Protein AF-A0A9D0T2I8-F1 (afdb_monomer_lite)

Secondary structure (DSSP, 8-state):
---SS-SS-EEEEE-TTS-EEEEE-SSEEEEES--TT--GGGEEE---TTS-SS-EEEEEETTEEEEEE--SS--EETTEEPPTT-EEEE-TT-EEEETTEEEEEE--HHHHHHHS-------S---EEEEEEEEEEEEEETTHHHHHTTS-HHHHHHHHHHHHHHHHHHHHHTT-EEEEEETTEEEEEEE--SS-HHHHHHHHHHHHHHHHHHHHHHHHT--GGGGGGTT--EEEEEEEEEEEEEESSSSGGGEEEESHHHHHHHHHHHHHHHT-SSSEEEEHHHHHHHTTTS-EEEEEEEE-TTSSSEEEEEEE-

Sequence (317 aa):
MAQENNRFPCLEWQDAKGGCHRVDIIERLYIGRVCQGVPADKRIIIGDANVSRDHAVVTCVGCALIIKDVSRNGTWVNDVRMTSGGEQKLISGDFVLIGSTRLHVIFPEQLERHNLGDVDQSETTRVLSRQETVTHLVADIRGFSALAQKTESSLLFEVLSQLYESLTGIVHKNRGTVKDFAGDAIFAFWEHNHRDDSAIARSACQAALAQQQAAIMLFSNLPEKFSKLRYLELGWGIATGPVTVSHYGVRSENLALVGDSTNLAFRLSGLANKELSPAIVICHKTAKMVEGFMPVTPLGVVDTKGREGKETVFSIA

Structure (mmCIF, N/CA/C/O backbone):
data_AF-A0A9D0T2I8-F1
#
_entry.id   AF-A0A9D0T2I8-F1
#
loop_
_atom_site.group_PDB
_atom_site.id
_atom_site.type_symbol
_atom_site.label_atom_id
_atom_site.label_alt_id
_atom_site.label_comp_id
_atom_site.label_asym_id
_atom_site.label_entity_id
_atom_site.label_seq_id
_atom_site.pdbx_PDB_ins_code
_atom_site.Cartn_x
_atom_site.Cartn_y
_atom_site.Cartn_z
_atom_site.occupancy
_atom_site.B_iso_or_equiv
_atom_site.auth_seq_id
_atom_site.auth_comp_id
_atom_site.auth_asym_id
_atom_site.auth_atom_id
_atom_site.pdbx_PDB_model_num
ATOM 1 N N . MET A 1 1 ? 23.273 10.100 -40.090 1.00 33.25 1 MET A N 1
ATOM 2 C CA . MET A 1 1 ? 23.677 8.797 -39.512 1.00 33.25 1 MET A CA 1
ATOM 3 C C . MET A 1 1 ? 23.362 8.738 -38.008 1.00 33.25 1 MET A C 1
ATOM 5 O O . MET A 1 1 ? 24.235 8.407 -37.225 1.00 33.25 1 MET A O 1
ATOM 9 N N . ALA A 1 2 ? 22.141 9.077 -37.571 1.00 30.02 2 ALA A N 1
ATOM 10 C CA . ALA A 1 2 ? 21.828 9.215 -36.137 1.00 30.02 2 ALA A CA 1
ATOM 11 C C . ALA A 1 2 ? 20.403 8.739 -35.785 1.00 30.02 2 ALA A C 1
ATOM 13 O O . ALA A 1 2 ? 19.682 9.426 -35.073 1.00 30.02 2 ALA A O 1
ATOM 14 N N . GLN A 1 3 ? 19.965 7.598 -36.333 1.00 31.66 3 GLN A N 1
ATOM 15 C CA . GLN A 1 3 ? 18.591 7.098 -36.145 1.00 31.66 3 GLN A CA 1
ATOM 16 C C . GLN A 1 3 ? 18.474 5.604 -35.777 1.00 31.66 3 GLN A C 1
ATOM 18 O O . GLN A 1 3 ? 17.365 5.086 -35.749 1.00 31.66 3 GLN A O 1
ATOM 23 N N . GLU A 1 4 ? 19.568 4.909 -35.438 1.00 38.31 4 GLU A N 1
ATOM 24 C CA . GLU A 1 4 ? 19.509 3.487 -35.027 1.00 38.31 4 GLU A CA 1
ATOM 25 C C . GLU A 1 4 ? 19.572 3.251 -33.502 1.00 38.31 4 GLU A C 1
ATOM 27 O O . GLU A 1 4 ? 19.174 2.189 -33.031 1.00 38.31 4 GLU A O 1
ATOM 32 N N . ASN A 1 5 ? 19.972 4.246 -32.701 1.00 44.19 5 ASN A N 1
ATOM 33 C CA . ASN A 1 5 ? 20.272 4.091 -31.266 1.00 44.19 5 ASN A CA 1
ATOM 34 C C . ASN A 1 5 ? 19.047 4.130 -30.324 1.00 44.19 5 ASN A C 1
ATOM 36 O O . ASN A 1 5 ? 19.146 4.668 -29.228 1.00 44.19 5 ASN A O 1
ATOM 40 N N . ASN A 1 6 ? 17.863 3.626 -30.679 1.00 55.09 6 ASN A N 1
ATOM 41 C CA . ASN A 1 6 ? 16.717 3.703 -29.747 1.00 55.09 6 ASN A CA 1
ATOM 42 C C . ASN A 1 6 ? 15.785 2.490 -29.785 1.00 55.09 6 ASN A C 1
ATOM 44 O O . ASN A 1 6 ? 14.568 2.638 -29.746 1.00 55.09 6 ASN A O 1
ATOM 48 N N . ARG A 1 7 ? 16.349 1.283 -29.904 1.00 62.75 7 ARG A N 1
ATOM 49 C CA . ARG A 1 7 ? 15.556 0.050 -30.053 1.00 62.75 7 ARG A CA 1
ATOM 50 C C . ARG A 1 7 ? 15.656 -0.940 -28.896 1.00 62.75 7 ARG A C 1
ATOM 52 O O . ARG A 1 7 ? 14.785 -1.795 -28.793 1.00 62.75 7 ARG A O 1
ATOM 59 N N . PHE A 1 8 ? 16.650 -0.809 -28.020 1.00 69.81 8 PHE A N 1
ATOM 60 C CA . PHE A 1 8 ? 16.875 -1.718 -26.892 1.00 69.81 8 PHE A CA 1
ATOM 61 C C . PHE A 1 8 ? 16.982 -0.952 -25.570 1.00 69.81 8 PHE A C 1
ATOM 63 O O . PHE A 1 8 ? 17.480 0.176 -25.584 1.00 69.81 8 PHE A O 1
ATOM 70 N N . PRO A 1 9 ? 16.542 -1.531 -24.435 1.00 82.75 9 PRO A N 1
ATOM 71 C CA . PRO A 1 9 ? 16.797 -0.956 -23.117 1.00 82.75 9 PRO A CA 1
ATOM 72 C C . PRO A 1 9 ? 18.291 -0.718 -22.939 1.00 82.75 9 PRO A C 1
ATOM 74 O O . PRO A 1 9 ? 19.082 -1.540 -23.386 1.00 82.75 9 PRO A O 1
ATOM 77 N N . CYS A 1 10 ? 18.699 0.369 -22.305 1.00 85.69 10 CYS A N 1
ATOM 78 C CA . CYS A 1 10 ? 20.101 0.714 -22.135 1.00 85.69 10 CYS A CA 1
ATOM 79 C C . CYS A 1 10 ? 20.406 1.169 -20.707 1.00 85.69 10 CYS A C 1
ATOM 81 O O . CYS A 1 10 ? 19.511 1.507 -19.930 1.00 85.69 10 CYS A O 1
ATOM 83 N N . LEU A 1 11 ? 21.694 1.143 -20.364 1.00 89.06 11 LEU A N 1
ATOM 84 C CA . LEU A 1 11 ? 22.221 1.830 -19.192 1.00 89.06 11 LEU A CA 1
ATOM 85 C C . LEU A 1 11 ? 23.026 3.040 -19.636 1.00 89.06 11 LEU A C 1
ATOM 87 O O . LEU A 1 11 ? 23.911 2.912 -20.485 1.00 89.06 11 LEU A O 1
ATOM 91 N N . GLU A 1 12 ? 22.761 4.181 -19.013 1.00 88.62 12 GLU A N 1
ATOM 92 C CA . GLU A 1 12 ? 23.536 5.407 -19.171 1.00 88.62 12 GLU A CA 1
ATOM 93 C C . GLU A 1 12 ? 24.232 5.785 -17.869 1.00 88.62 12 GLU A C 1
ATOM 95 O O . GLU A 1 12 ? 23.676 5.624 -16.786 1.00 88.62 12 GLU A O 1
ATOM 100 N N . TRP A 1 13 ? 25.460 6.286 -17.941 1.00 89.38 13 TRP A N 1
ATOM 101 C CA . TRP A 1 13 ? 26.166 6.766 -16.755 1.00 89.38 13 TRP A CA 1
ATOM 102 C C . TRP A 1 13 ? 27.203 7.818 -17.101 1.00 89.38 13 TRP A C 1
ATOM 104 O O . TRP A 1 13 ? 27.635 7.940 -18.246 1.00 89.38 13 TRP A O 1
ATOM 114 N N . GLN A 1 14 ? 27.630 8.557 -16.084 1.00 83.38 14 GLN A N 1
ATOM 115 C CA . GLN A 1 14 ? 28.729 9.501 -16.195 1.00 83.38 14 GLN A CA 1
ATOM 116 C C . GLN A 1 14 ? 29.957 8.939 -15.476 1.00 83.38 14 GLN A C 1
ATOM 118 O O . GLN A 1 14 ? 29.855 8.458 -14.346 1.00 83.38 14 GLN A O 1
ATOM 123 N N . ASP A 1 15 ? 31.116 8.956 -16.130 1.00 78.62 15 ASP A N 1
ATOM 124 C CA . ASP A 1 15 ? 32.372 8.587 -15.483 1.00 78.62 15 ASP A CA 1
ATOM 125 C C . ASP A 1 15 ? 32.909 9.719 -14.587 1.00 78.62 15 ASP A C 1
ATOM 127 O O . ASP A 1 15 ? 32.448 10.860 -14.621 1.00 78.62 15 ASP A O 1
ATOM 131 N N . ALA A 1 16 ? 33.934 9.415 -13.786 1.00 69.88 16 ALA A N 1
ATOM 132 C CA . ALA A 1 16 ? 34.553 10.381 -12.875 1.00 69.88 16 ALA A CA 1
ATOM 133 C C . ALA A 1 16 ? 35.217 11.586 -13.579 1.00 69.88 16 ALA A C 1
ATOM 135 O O . ALA A 1 16 ? 35.590 12.551 -12.916 1.00 69.88 16 ALA A O 1
ATOM 136 N N . LYS A 1 17 ? 35.393 11.538 -14.905 1.00 76.44 17 LYS A N 1
ATOM 137 C CA . LYS A 1 17 ? 35.924 12.634 -15.729 1.00 76.44 17 LYS A CA 1
ATOM 138 C C . LYS A 1 17 ? 34.809 13.439 -16.404 1.00 76.44 17 LYS A C 1
ATOM 140 O O . LYS A 1 17 ? 35.106 14.348 -17.175 1.00 76.44 17 LYS A O 1
ATOM 145 N N . GLY A 1 18 ? 33.547 13.123 -16.114 1.00 73.44 18 GLY A N 1
ATOM 146 C CA . GLY A 1 18 ? 32.380 13.792 -16.668 1.00 73.44 18 GLY A CA 1
ATOM 147 C C . GLY A 1 18 ? 31.926 13.254 -18.028 1.00 73.44 18 GLY A C 1
ATOM 148 O O . GLY A 1 18 ? 31.007 13.828 -18.609 1.00 73.44 18 GLY A O 1
ATOM 149 N N . GLY A 1 19 ? 32.530 12.179 -18.542 1.00 79.06 19 GLY A N 1
ATOM 150 C CA . GLY A 1 19 ? 32.139 11.562 -19.807 1.00 79.06 19 GLY A CA 1
ATOM 151 C C . GLY A 1 19 ? 30.838 10.776 -19.670 1.00 79.06 19 GLY A C 1
ATOM 152 O O . GLY A 1 19 ? 30.728 9.934 -18.781 1.00 79.06 19 GLY A O 1
ATOM 153 N N . CYS A 1 20 ? 29.863 11.038 -20.542 1.00 79.56 20 CYS A N 1
ATOM 154 C CA . CYS A 1 20 ? 28.620 10.271 -20.608 1.00 79.56 20 CYS A CA 1
ATOM 155 C C . CYS A 1 20 ? 28.809 9.022 -21.472 1.00 79.56 20 CYS A C 1
ATOM 157 O O . CYS A 1 20 ? 29.279 9.102 -22.608 1.00 79.56 20 CYS A O 1
ATOM 159 N N . HIS A 1 21 ? 28.397 7.880 -20.940 1.00 86.56 21 HIS A N 1
ATOM 160 C CA . HIS A 1 21 ? 28.466 6.577 -21.583 1.00 86.56 21 HIS A CA 1
ATOM 161 C C . HIS A 1 21 ? 27.075 5.969 -21.665 1.00 86.56 21 HIS A C 1
ATOM 163 O O . HIS A 1 21 ? 26.233 6.211 -20.802 1.00 86.56 21 HIS A O 1
ATOM 169 N N . ARG A 1 22 ? 26.864 5.146 -22.690 1.00 86.75 22 ARG A N 1
ATOM 170 C CA . ARG A 1 22 ? 25.631 4.400 -22.912 1.00 86.75 22 ARG A CA 1
ATOM 171 C C . ARG A 1 22 ? 25.960 3.001 -23.409 1.00 86.75 22 ARG A C 1
ATOM 173 O O . ARG A 1 22 ? 26.825 2.852 -24.271 1.00 86.75 22 ARG A O 1
ATOM 180 N N . VAL A 1 23 ? 25.238 1.995 -22.923 1.00 86.69 23 VAL A N 1
ATOM 181 C CA . VAL A 1 23 ? 25.301 0.642 -23.482 1.00 86.69 23 VAL A CA 1
ATOM 182 C C . VAL A 1 23 ? 23.907 0.036 -23.589 1.00 86.69 23 VAL A C 1
ATOM 184 O O . VAL A 1 23 ? 23.129 0.076 -22.636 1.00 86.69 23 VAL A O 1
ATOM 187 N N . ASP A 1 24 ? 23.592 -0.525 -24.751 1.00 85.62 24 ASP A N 1
ATOM 188 C CA . ASP A 1 24 ? 22.321 -1.198 -24.993 1.00 85.62 24 ASP A CA 1
ATOM 189 C C . ASP A 1 24 ? 22.358 -2.634 -24.432 1.00 85.62 24 ASP A C 1
ATOM 191 O O . ASP A 1 24 ? 23.365 -3.339 -24.504 1.00 85.62 24 ASP A O 1
ATOM 195 N N . ILE A 1 25 ? 21.241 -3.080 -23.864 1.00 84.06 25 ILE A N 1
ATOM 196 C CA . ILE A 1 25 ? 21.046 -4.388 -23.243 1.00 84.06 25 ILE A CA 1
ATOM 197 C C . ILE A 1 25 ? 20.152 -5.222 -24.157 1.00 84.06 25 ILE A C 1
ATOM 199 O O . ILE A 1 25 ? 18.926 -5.125 -24.124 1.00 84.06 25 ILE A O 1
ATOM 203 N N . ILE A 1 26 ? 20.779 -6.069 -24.970 1.00 75.69 26 ILE A N 1
ATOM 204 C CA . ILE A 1 26 ? 20.060 -6.921 -25.927 1.00 75.69 26 ILE A CA 1
ATOM 205 C C . ILE A 1 26 ? 19.602 -8.228 -25.263 1.00 75.69 26 ILE A C 1
ATOM 207 O O . ILE A 1 26 ? 18.430 -8.582 -25.313 1.00 75.69 26 ILE A O 1
ATOM 211 N N . GLU A 1 27 ? 20.517 -8.921 -24.585 1.00 76.44 27 GLU A N 1
ATOM 212 C CA . GLU A 1 27 ? 20.233 -10.187 -23.887 1.00 76.44 27 GLU A CA 1
ATOM 213 C C . GLU A 1 27 ? 20.782 -10.161 -22.469 1.00 76.44 27 GLU A C 1
ATOM 215 O O . GLU A 1 27 ? 20.081 -10.439 -21.498 1.00 76.44 27 GLU A O 1
ATOM 220 N N . ARG A 1 28 ? 22.071 -9.842 -22.343 1.00 89.69 28 ARG A N 1
ATOM 221 C CA . ARG A 1 28 ? 22.766 -9.866 -21.068 1.00 89.69 28 ARG A CA 1
ATOM 222 C C . ARG A 1 28 ? 23.933 -8.902 -21.067 1.00 89.69 28 ARG A C 1
ATOM 224 O O . ARG A 1 28 ? 24.726 -8.893 -22.006 1.00 89.69 28 ARG A O 1
ATOM 231 N N . LEU A 1 29 ? 24.035 -8.145 -19.988 1.00 94.88 29 LEU A N 1
ATOM 232 C CA . LEU A 1 29 ? 25.077 -7.169 -19.746 1.00 94.88 29 LEU A CA 1
ATOM 233 C C . LEU A 1 29 ? 25.743 -7.465 -18.403 1.00 94.88 29 LEU A C 1
ATOM 235 O O . LEU A 1 29 ? 25.078 -7.570 -17.372 1.00 94.88 29 LEU A O 1
ATOM 239 N N . TYR A 1 30 ? 27.063 -7.601 -18.421 1.00 96.44 30 TYR A N 1
ATOM 240 C CA . TYR A 1 30 ? 27.864 -7.883 -17.236 1.00 96.44 30 TYR A CA 1
ATOM 241 C C . TYR A 1 30 ? 28.497 -6.598 -16.715 1.00 96.44 30 TYR A C 1
ATOM 243 O O . TYR A 1 30 ? 29.056 -5.819 -17.480 1.00 96.44 30 TYR A O 1
ATOM 251 N N . ILE A 1 31 ? 28.434 -6.375 -15.409 1.00 97.00 31 ILE A N 1
ATOM 252 C CA . ILE A 1 31 ? 28.994 -5.186 -14.772 1.00 97.00 31 ILE A CA 1
ATOM 253 C C . ILE A 1 31 ? 30.031 -5.644 -13.760 1.00 97.00 31 ILE A C 1
ATOM 255 O O . ILE A 1 31 ? 29.769 -6.517 -12.928 1.00 97.00 31 ILE A O 1
ATOM 259 N N . GLY A 1 32 ? 31.219 -5.058 -13.809 1.00 96.12 32 GLY A N 1
ATOM 260 C CA . GLY A 1 32 ? 32.287 -5.410 -12.889 1.00 96.12 32 GLY A CA 1
ATOM 261 C C . GLY A 1 32 ? 33.558 -4.628 -13.148 1.00 96.12 32 GLY A C 1
ATOM 262 O O . GLY A 1 32 ? 33.619 -3.750 -13.999 1.00 96.12 32 GLY A O 1
ATOM 263 N N . ARG A 1 33 ? 34.605 -4.951 -12.397 1.00 95.62 33 ARG A N 1
ATOM 264 C CA . ARG A 1 33 ? 35.924 -4.339 -12.582 1.00 95.62 33 ARG A CA 1
ATOM 265 C C . ARG A 1 33 ? 36.742 -5.012 -13.686 1.00 95.62 33 ARG A C 1
ATOM 267 O O . ARG A 1 33 ? 37.729 -4.440 -14.136 1.00 95.62 33 ARG A O 1
ATOM 274 N N . VAL A 1 34 ? 36.370 -6.231 -14.094 1.00 93.81 34 VAL A N 1
ATOM 275 C CA . VAL A 1 34 ? 37.114 -7.010 -15.100 1.00 93.81 34 VAL A CA 1
ATOM 276 C C . VAL A 1 34 ? 36.198 -7.710 -16.105 1.00 93.81 34 VAL A C 1
ATOM 278 O O . VAL A 1 34 ? 36.459 -7.600 -17.300 1.00 93.81 34 VAL A O 1
ATOM 281 N N . CYS A 1 35 ? 35.167 -8.435 -15.650 1.00 91.81 35 CYS A N 1
ATOM 282 C CA . CYS A 1 35 ? 34.294 -9.258 -16.502 1.00 91.81 35 CYS A CA 1
ATOM 283 C C . CYS A 1 35 ? 35.089 -10.147 -17.479 1.00 91.81 35 CYS A C 1
ATOM 285 O O . CYS A 1 35 ? 35.010 -10.004 -18.706 1.00 91.81 35 CYS A O 1
ATOM 287 N N . GLN A 1 36 ? 35.930 -11.028 -16.927 1.00 93.31 36 GLN A N 1
ATOM 288 C CA . GLN A 1 36 ? 36.879 -11.819 -17.713 1.00 93.31 36 GLN A CA 1
ATOM 289 C C . GLN A 1 36 ? 36.146 -12.738 -18.701 1.00 93.31 36 GLN A C 1
ATOM 291 O O . GLN A 1 36 ? 35.202 -13.431 -18.341 1.00 93.31 36 GLN A O 1
ATOM 296 N N . GLY A 1 37 ? 36.591 -12.748 -19.960 1.00 90.12 37 GLY A N 1
ATOM 297 C CA . GLY A 1 37 ? 35.977 -13.559 -21.017 1.00 90.12 37 GLY A CA 1
ATOM 298 C C . GLY A 1 37 ? 34.655 -13.009 -21.567 1.00 90.12 37 GLY A C 1
ATOM 299 O O . GLY A 1 37 ? 34.120 -13.588 -22.508 1.00 90.12 37 GLY A O 1
ATOM 300 N N . VAL A 1 38 ? 34.146 -11.887 -21.044 1.00 90.62 38 VAL A N 1
ATOM 301 C CA . VAL A 1 38 ? 32.954 -11.223 -21.589 1.00 90.62 38 VAL A CA 1
ATOM 302 C C . VAL A 1 38 ? 33.361 -10.277 -22.731 1.00 90.62 38 VAL A C 1
ATOM 304 O O . VAL A 1 38 ? 34.303 -9.498 -22.546 1.00 90.62 38 VAL A O 1
ATOM 307 N N . PRO A 1 39 ? 32.683 -10.310 -23.895 1.00 88.62 39 PRO A N 1
ATOM 308 C CA . PRO A 1 39 ? 32.880 -9.352 -24.986 1.00 88.62 39 PRO A CA 1
ATOM 309 C C . PRO A 1 39 ? 32.693 -7.889 -24.557 1.00 88.62 39 PRO A C 1
ATOM 311 O O . PRO A 1 39 ? 31.951 -7.598 -23.618 1.00 88.62 39 PRO A O 1
ATOM 314 N N . ALA A 1 40 ? 33.373 -6.957 -25.233 1.00 85.69 40 ALA A N 1
ATOM 315 C CA . ALA A 1 40 ? 33.376 -5.539 -24.859 1.00 85.69 40 ALA A CA 1
ATOM 316 C C . ALA A 1 40 ? 31.991 -4.875 -24.970 1.00 85.69 40 ALA A C 1
ATOM 318 O O . ALA A 1 40 ? 31.650 -4.040 -24.143 1.00 85.69 40 ALA A O 1
ATOM 319 N N . ASP A 1 41 ? 31.191 -5.293 -25.944 1.00 83.12 41 ASP A N 1
ATOM 320 C CA . ASP A 1 41 ? 29.811 -4.868 -26.193 1.00 83.12 41 ASP A CA 1
ATOM 321 C C . ASP A 1 41 ? 28.798 -5.443 -25.188 1.00 83.12 41 ASP A C 1
ATOM 323 O O . ASP A 1 41 ? 27.675 -4.960 -25.097 1.00 83.12 41 ASP A O 1
ATOM 327 N N . LYS A 1 42 ? 29.192 -6.453 -24.399 1.00 88.00 42 LYS A N 1
ATOM 328 C CA . LYS A 1 42 ? 28.349 -7.090 -23.374 1.00 88.00 42 LYS A CA 1
ATOM 329 C C . LYS A 1 42 ? 28.820 -6.808 -21.948 1.00 88.00 42 LYS A C 1
ATOM 331 O O . LYS A 1 42 ? 28.388 -7.497 -21.018 1.00 88.00 42 LYS A O 1
ATOM 336 N N . ARG A 1 43 ? 29.693 -5.814 -21.739 1.00 93.56 43 ARG A N 1
ATOM 337 C CA . ARG A 1 43 ? 30.202 -5.481 -20.401 1.00 93.56 43 ARG A CA 1
ATOM 338 C C . ARG A 1 43 ? 30.352 -3.987 -20.128 1.00 93.56 43 ARG A C 1
ATOM 340 O O . ARG A 1 43 ? 30.771 -3.229 -20.993 1.00 93.56 43 ARG A O 1
ATOM 347 N N . ILE A 1 44 ? 30.125 -3.604 -18.875 1.00 94.56 44 ILE A N 1
ATOM 348 C CA . ILE A 1 44 ? 30.516 -2.309 -18.309 1.00 94.56 44 ILE A CA 1
ATOM 349 C C . ILE A 1 44 ? 31.673 -2.543 -17.338 1.00 94.56 44 ILE A C 1
ATOM 351 O O . ILE A 1 44 ? 31.540 -3.309 -16.379 1.00 94.56 44 ILE A O 1
ATOM 355 N N . ILE A 1 45 ? 32.796 -1.859 -17.575 1.00 94.50 45 ILE A N 1
ATOM 356 C CA . ILE A 1 45 ? 33.965 -1.901 -16.693 1.00 94.50 45 ILE A CA 1
ATOM 357 C C . ILE A 1 45 ? 33.995 -0.665 -15.799 1.00 94.50 45 ILE A C 1
ATOM 359 O O . ILE A 1 45 ? 34.187 0.450 -16.279 1.00 94.50 45 ILE A O 1
ATOM 363 N N . ILE A 1 46 ? 33.857 -0.877 -14.490 1.00 92.44 46 ILE A N 1
ATOM 364 C CA . ILE A 1 46 ? 33.922 0.181 -13.479 1.00 92.44 46 ILE A CA 1
ATOM 365 C C . ILE A 1 46 ? 35.240 0.041 -12.710 1.00 92.44 46 ILE A C 1
ATOM 367 O O . ILE A 1 46 ? 35.458 -0.929 -11.983 1.00 92.44 46 ILE A O 1
ATOM 371 N N . GLY A 1 47 ? 36.131 1.023 -12.869 1.00 88.69 47 GLY A N 1
ATOM 372 C CA . GLY A 1 47 ? 37.483 1.044 -12.289 1.00 88.69 47 GLY A CA 1
ATOM 373 C C . GLY A 1 47 ? 37.558 1.325 -10.782 1.00 88.69 47 GLY A C 1
ATOM 374 O O . GLY A 1 47 ? 38.606 1.732 -10.291 1.00 88.69 47 GLY A O 1
ATOM 375 N N . ASP A 1 48 ? 36.464 1.138 -10.048 1.00 87.56 48 ASP A N 1
ATOM 376 C CA . ASP A 1 48 ? 36.356 1.426 -8.618 1.00 87.56 48 ASP A CA 1
ATOM 377 C C . ASP A 1 48 ? 36.802 0.212 -7.779 1.00 87.56 48 ASP A C 1
ATOM 379 O O . ASP A 1 48 ? 36.429 -0.933 -8.047 1.00 87.56 48 ASP A O 1
ATOM 383 N N . ALA A 1 49 ? 37.610 0.451 -6.741 1.00 89.69 49 ALA A N 1
ATOM 384 C CA . ALA A 1 49 ? 38.128 -0.591 -5.854 1.00 89.69 49 ALA A CA 1
ATOM 385 C C . ALA A 1 49 ? 37.021 -1.371 -5.118 1.00 89.69 49 ALA A C 1
ATOM 387 O O . ALA A 1 49 ? 37.198 -2.561 -4.840 1.00 89.69 49 ALA A O 1
ATOM 388 N N . ASN A 1 50 ? 35.874 -0.735 -4.861 1.00 90.94 50 ASN A N 1
ATOM 389 C CA . ASN A 1 50 ? 34.703 -1.349 -4.239 1.00 90.94 50 ASN A CA 1
ATOM 390 C C . ASN A 1 50 ? 33.893 -2.219 -5.210 1.00 90.94 50 ASN A C 1
ATOM 392 O O . ASN A 1 50 ? 32.970 -2.919 -4.786 1.00 90.94 50 ASN A O 1
ATOM 396 N N . VAL A 1 51 ? 34.246 -2.248 -6.495 1.00 94.94 51 VAL A N 1
ATOM 397 C CA . VAL A 1 51 ? 33.572 -3.076 -7.492 1.00 94.94 51 VAL A CA 1
ATOM 398 C C . VAL A 1 51 ? 34.280 -4.431 -7.627 1.00 94.94 51 VAL A C 1
ATOM 400 O O . VAL A 1 51 ? 35.495 -4.537 -7.845 1.00 94.94 51 VAL A O 1
ATOM 403 N N . SER A 1 52 ? 33.502 -5.508 -7.465 1.00 95.06 52 SER A N 1
ATOM 404 C CA . SER A 1 52 ? 33.955 -6.888 -7.670 1.00 95.06 52 SER A CA 1
ATOM 405 C C . SER A 1 52 ? 34.345 -7.135 -9.133 1.00 95.06 52 SER A C 1
ATOM 407 O O . SER A 1 52 ? 33.899 -6.427 -10.031 1.00 95.06 52 SER A O 1
ATOM 409 N N . ARG A 1 53 ? 35.206 -8.131 -9.387 1.00 94.88 53 ARG A N 1
ATOM 410 C CA . ARG A 1 53 ? 35.653 -8.469 -10.757 1.00 94.88 53 ARG A CA 1
ATOM 411 C C . ARG A 1 53 ? 34.464 -8.763 -11.674 1.00 94.88 53 ARG A C 1
ATOM 413 O O . ARG A 1 53 ? 34.422 -8.217 -12.773 1.00 94.88 53 ARG A O 1
ATOM 420 N N . ASP A 1 54 ? 33.504 -9.505 -11.132 1.00 94.50 54 ASP A N 1
ATOM 421 C CA . ASP A 1 54 ? 32.153 -9.726 -11.634 1.00 94.50 54 ASP A CA 1
ATOM 422 C C . ASP A 1 54 ? 31.213 -9.256 -10.514 1.00 94.50 54 ASP A C 1
ATOM 424 O O . ASP A 1 54 ? 31.284 -9.776 -9.400 1.00 94.50 54 ASP A O 1
ATOM 428 N N . HIS A 1 55 ? 30.453 -8.183 -10.739 1.00 95.31 55 HIS A N 1
ATOM 429 C CA . HIS A 1 55 ? 29.702 -7.490 -9.684 1.00 95.31 55 HIS A CA 1
ATOM 430 C C . HIS A 1 55 ? 28.199 -7.707 -9.821 1.00 95.31 55 HIS A C 1
ATOM 432 O O . HIS A 1 55 ? 27.556 -8.156 -8.880 1.00 95.31 55 HIS A O 1
ATOM 438 N N . ALA A 1 56 ? 27.647 -7.417 -10.992 1.00 96.25 56 ALA A N 1
ATOM 439 C CA . ALA A 1 56 ? 26.232 -7.596 -11.264 1.00 96.25 56 ALA A CA 1
ATOM 440 C C . ALA A 1 56 ? 26.023 -8.065 -12.699 1.00 96.25 56 ALA A C 1
ATOM 442 O O . ALA A 1 56 ? 26.877 -7.877 -13.569 1.00 96.25 56 ALA A O 1
ATOM 443 N N . VAL A 1 57 ? 24.871 -8.677 -12.943 1.00 96.06 57 VAL A N 1
ATOM 444 C CA . VAL A 1 57 ? 24.455 -9.084 -14.283 1.00 96.06 57 VAL A CA 1
ATOM 445 C C . VAL A 1 57 ? 23.046 -8.577 -14.526 1.00 96.06 57 VAL A C 1
ATOM 447 O O . VAL A 1 57 ? 22.140 -8.899 -13.762 1.00 96.06 57 VAL A O 1
ATOM 450 N N . VAL A 1 58 ? 22.859 -7.813 -15.597 1.00 94.56 58 VAL A N 1
ATOM 451 C CA . VAL A 1 58 ? 21.541 -7.394 -16.075 1.00 94.56 58 VAL A CA 1
ATOM 452 C C . VAL A 1 58 ? 21.146 -8.305 -17.228 1.00 94.56 58 VAL A C 1
ATOM 454 O O . VAL A 1 58 ? 21.903 -8.469 -18.180 1.00 94.56 58 VAL A O 1
ATOM 457 N N . THR A 1 59 ? 19.985 -8.941 -17.132 1.00 88.25 59 THR A N 1
ATOM 458 C CA . THR A 1 59 ? 19.459 -9.860 -18.148 1.00 88.25 59 THR A CA 1
ATOM 459 C C . THR A 1 59 ? 18.143 -9.313 -18.688 1.00 88.25 59 THR A C 1
ATOM 461 O O . THR A 1 59 ? 17.286 -8.895 -17.913 1.00 88.25 59 THR A O 1
ATOM 464 N N . CYS A 1 60 ? 17.984 -9.326 -20.006 1.00 75.00 60 CYS A N 1
ATOM 465 C CA . CYS A 1 60 ? 16.728 -9.035 -20.676 1.00 75.00 60 CYS A CA 1
ATOM 466 C C . CYS A 1 60 ? 15.921 -10.334 -20.809 1.00 75.00 60 CYS A C 1
ATOM 468 O O . CYS A 1 60 ? 16.402 -11.315 -21.378 1.00 75.00 60 CYS A O 1
ATOM 470 N N . VAL A 1 61 ? 14.707 -10.361 -20.257 1.00 67.31 61 VAL A N 1
ATOM 471 C CA . VAL A 1 61 ? 13.765 -11.483 -20.368 1.00 67.31 61 VAL A CA 1
ATOM 472 C C . VAL A 1 61 ? 12.466 -10.947 -20.962 1.00 67.31 61 VAL A C 1
ATOM 474 O O . VAL A 1 61 ? 11.693 -10.260 -20.291 1.00 67.31 61 VAL A O 1
ATOM 477 N N . GLY A 1 62 ? 12.229 -11.229 -22.243 1.00 62.44 62 GLY A N 1
ATOM 478 C CA . GLY A 1 62 ? 11.134 -10.606 -22.989 1.00 62.44 62 GLY A CA 1
ATOM 479 C C . GLY A 1 62 ? 11.345 -9.093 -23.102 1.00 62.44 62 GLY A C 1
ATOM 480 O O . GLY A 1 62 ? 12.337 -8.661 -23.674 1.00 62.44 62 GLY A O 1
ATOM 481 N N . CYS A 1 63 ? 10.426 -8.300 -22.539 1.00 63.31 63 CYS A N 1
ATOM 482 C CA . CYS A 1 63 ? 10.537 -6.833 -22.473 1.00 63.31 63 CYS A CA 1
ATOM 483 C C . CYS A 1 63 ? 10.955 -6.312 -21.083 1.00 63.31 63 CYS A C 1
ATOM 485 O O . CYS A 1 63 ? 10.801 -5.124 -20.814 1.00 63.31 63 CYS A O 1
ATOM 487 N N . ALA A 1 64 ? 11.415 -7.177 -20.173 1.00 64.88 64 ALA A N 1
ATOM 488 C CA . ALA A 1 64 ? 11.810 -6.803 -18.814 1.00 64.88 64 ALA A CA 1
ATOM 489 C C . ALA A 1 64 ? 13.326 -6.910 -18.617 1.00 64.88 64 ALA A C 1
ATOM 491 O O . ALA A 1 64 ? 13.946 -7.865 -19.081 1.00 64.88 64 ALA A O 1
ATOM 492 N N . LEU A 1 65 ? 13.904 -5.977 -17.858 1.00 81.56 65 LEU A N 1
ATOM 493 C CA . LEU A 1 65 ? 15.271 -6.088 -17.357 1.00 81.56 65 LEU A CA 1
ATOM 494 C C . LEU A 1 65 ? 15.262 -6.635 -15.931 1.00 81.56 65 LEU A C 1
ATOM 496 O O . LEU A 1 65 ? 14.460 -6.213 -15.101 1.00 81.56 65 LEU A O 1
ATOM 500 N N . ILE A 1 66 ? 16.167 -7.564 -15.643 1.00 85.81 66 ILE A N 1
ATOM 501 C CA . ILE A 1 66 ? 16.374 -8.133 -14.311 1.00 85.81 66 ILE A CA 1
ATOM 502 C C . ILE A 1 66 ? 17.847 -7.978 -13.961 1.00 85.81 66 ILE A C 1
ATOM 504 O O . ILE A 1 66 ? 18.705 -8.482 -14.686 1.00 85.81 66 ILE A O 1
ATOM 508 N N . ILE A 1 67 ? 18.145 -7.299 -12.857 1.00 94.19 67 ILE A N 1
ATOM 509 C CA . ILE A 1 67 ? 19.492 -7.229 -12.297 1.00 94.19 67 ILE A CA 1
ATOM 510 C C . ILE A 1 67 ? 19.677 -8.292 -11.224 1.00 94.19 67 ILE A C 1
ATOM 512 O O . ILE A 1 67 ? 18.798 -8.514 -10.396 1.00 94.19 67 ILE A O 1
ATOM 516 N N . LYS A 1 68 ? 20.844 -8.929 -11.232 1.00 93.44 68 LYS A N 1
ATOM 517 C CA . LYS A 1 68 ? 21.304 -9.861 -10.208 1.00 93.44 68 LYS A CA 1
ATOM 518 C C . LYS A 1 68 ? 22.585 -9.349 -9.572 1.00 93.44 68 LYS A C 1
ATOM 520 O O . LYS A 1 68 ? 23.549 -9.088 -10.295 1.00 93.44 68 LYS A O 1
ATOM 525 N N . ASP A 1 69 ? 22.615 -9.273 -8.246 1.00 92.81 69 ASP A N 1
ATOM 526 C CA . ASP A 1 69 ? 23.831 -8.953 -7.496 1.00 92.81 69 ASP A CA 1
ATOM 527 C C . ASP A 1 69 ? 24.665 -10.221 -7.267 1.00 92.81 69 ASP A C 1
ATOM 529 O O . ASP A 1 69 ? 24.198 -11.183 -6.659 1.00 92.81 69 ASP A O 1
ATOM 533 N N . VAL A 1 70 ? 25.909 -10.229 -7.745 1.00 92.31 70 VAL A N 1
ATOM 534 C CA . VAL A 1 70 ? 26.894 -11.308 -7.515 1.00 92.31 70 VAL A CA 1
ATOM 535 C C . VAL A 1 70 ? 28.140 -10.792 -6.790 1.00 92.31 70 VAL A C 1
ATOM 537 O O . VAL A 1 70 ? 29.184 -11.445 -6.759 1.00 92.31 70 VAL A O 1
ATOM 540 N N . SER A 1 71 ? 28.047 -9.594 -6.217 1.00 91.62 71 SER A N 1
ATOM 541 C CA . SER A 1 71 ? 29.182 -8.881 -5.657 1.00 91.62 71 SER A CA 1
ATOM 542 C C . SER A 1 71 ? 29.447 -9.208 -4.188 1.00 91.62 71 SER A C 1
ATOM 544 O O . SER A 1 71 ? 28.605 -9.725 -3.455 1.00 91.62 71 SER A O 1
ATOM 546 N N . ARG A 1 72 ? 30.648 -8.834 -3.730 1.00 89.06 72 ARG A N 1
ATOM 547 C CA . ARG A 1 72 ? 31.009 -8.849 -2.302 1.00 89.06 72 ARG A CA 1
ATOM 548 C C . ARG A 1 72 ? 30.531 -7.616 -1.534 1.00 89.06 72 ARG A C 1
ATOM 550 O O . ARG A 1 72 ? 30.285 -7.709 -0.337 1.00 89.06 72 ARG A O 1
ATOM 557 N N . ASN A 1 73 ? 30.429 -6.472 -2.207 1.00 86.38 73 ASN A N 1
ATOM 558 C CA . ASN A 1 73 ? 30.179 -5.183 -1.557 1.00 86.38 73 ASN A CA 1
ATOM 559 C C . ASN A 1 73 ? 28.726 -4.712 -1.690 1.00 86.38 73 ASN A C 1
ATOM 561 O O . ASN A 1 73 ? 28.325 -3.804 -0.973 1.00 86.38 73 ASN A O 1
ATOM 565 N N . GLY A 1 74 ? 27.907 -5.405 -2.478 1.00 88.81 74 GLY A N 1
ATOM 566 C CA . GLY A 1 74 ? 26.499 -5.107 -2.694 1.00 88.81 74 GLY A CA 1
ATOM 567 C C . GLY A 1 74 ? 26.263 -4.250 -3.932 1.00 88.81 74 GLY A C 1
ATOM 568 O O . GLY A 1 74 ? 27.102 -3.436 -4.311 1.00 88.81 74 GLY A O 1
ATOM 569 N N . THR A 1 75 ? 25.079 -4.432 -4.504 1.00 90.06 75 THR A N 1
ATOM 570 C CA . THR A 1 75 ? 24.480 -3.555 -5.513 1.00 90.06 75 THR A CA 1
ATOM 571 C C . THR A 1 75 ? 23.314 -2.803 -4.871 1.00 90.06 75 THR A C 1
ATOM 573 O O . THR A 1 75 ? 22.584 -3.383 -4.065 1.00 90.06 75 THR A O 1
ATOM 576 N N . TRP A 1 76 ? 23.115 -1.530 -5.209 1.00 88.75 76 TRP A N 1
ATOM 577 C CA . TRP A 1 76 ? 21.957 -0.756 -4.755 1.00 88.75 76 TRP A CA 1
ATOM 578 C C . TRP A 1 76 ? 21.081 -0.383 -5.940 1.00 88.75 76 TRP A C 1
ATOM 580 O O . TRP A 1 76 ? 21.592 0.009 -6.985 1.00 88.75 76 TRP A O 1
ATOM 590 N N . VAL A 1 77 ? 19.768 -0.471 -5.765 1.00 80.88 77 VAL A N 1
ATOM 591 C CA . VAL A 1 77 ? 18.778 -0.003 -6.735 1.00 80.88 77 VAL A CA 1
ATOM 592 C C . VAL A 1 77 ? 17.911 1.028 -6.032 1.00 80.88 77 VAL A C 1
ATOM 594 O O . VAL A 1 77 ? 17.303 0.721 -5.009 1.00 80.88 77 VAL A O 1
ATOM 597 N N . ASN A 1 78 ? 17.887 2.255 -6.551 1.00 70.69 78 ASN A N 1
ATOM 598 C CA . ASN A 1 78 ? 17.174 3.392 -5.959 1.00 70.69 78 ASN A CA 1
ATOM 599 C C . ASN A 1 78 ? 17.514 3.588 -4.470 1.00 70.69 78 ASN A C 1
ATOM 601 O O . ASN A 1 78 ? 16.630 3.677 -3.623 1.00 70.69 78 ASN A O 1
ATOM 605 N N . ASP A 1 79 ? 18.813 3.591 -4.158 1.00 72.38 79 ASP A N 1
ATOM 606 C CA . ASP A 1 79 ? 19.380 3.741 -2.808 1.00 72.38 79 ASP A CA 1
ATOM 607 C C . ASP A 1 79 ? 19.056 2.594 -1.822 1.00 72.38 79 ASP A C 1
ATOM 609 O O . ASP A 1 79 ? 19.541 2.587 -0.688 1.00 72.38 79 ASP A O 1
ATOM 613 N N . VAL A 1 80 ? 18.341 1.552 -2.263 1.00 66.44 80 VAL A N 1
ATOM 614 C CA . VAL A 1 80 ? 18.073 0.333 -1.487 1.00 66.44 80 VAL A CA 1
ATOM 615 C C . VAL A 1 80 ? 19.076 -0.755 -1.853 1.00 66.44 80 VAL A C 1
ATOM 617 O O . VAL A 1 80 ? 19.252 -1.098 -3.021 1.00 66.44 80 VAL A O 1
ATOM 620 N N . ARG A 1 81 ? 19.739 -1.333 -0.846 1.00 81.69 81 ARG A N 1
ATOM 621 C CA . ARG A 1 81 ? 20.700 -2.422 -1.056 1.00 81.69 81 ARG A CA 1
ATOM 622 C C . ARG A 1 81 ? 19.976 -3.708 -1.455 1.00 81.69 81 ARG A C 1
ATOM 624 O O . ARG A 1 81 ? 19.095 -4.169 -0.733 1.00 81.69 81 ARG A O 1
ATOM 631 N N . MET A 1 82 ? 20.401 -4.323 -2.553 1.00 87.38 82 MET A N 1
ATOM 632 C CA . MET A 1 82 ? 19.930 -5.643 -2.962 1.00 87.38 82 MET A CA 1
ATOM 633 C C . MET A 1 82 ? 20.379 -6.719 -1.968 1.00 87.38 82 MET A C 1
ATOM 635 O O . MET A 1 82 ? 21.451 -6.644 -1.361 1.00 87.38 82 MET A O 1
ATOM 639 N N . THR A 1 83 ? 19.573 -7.770 -1.831 1.00 76.44 83 THR A N 1
ATOM 640 C CA . THR A 1 83 ? 20.009 -8.997 -1.159 1.00 76.44 83 THR A CA 1
ATOM 641 C C . THR A 1 83 ? 21.127 -9.649 -1.975 1.00 76.44 83 THR A C 1
ATOM 643 O O . THR A 1 83 ? 21.007 -9.768 -3.192 1.00 76.44 83 THR A O 1
ATOM 646 N N . SER A 1 84 ? 22.201 -10.101 -1.320 1.00 75.31 84 SER A N 1
ATOM 647 C CA . SER A 1 84 ? 23.306 -10.786 -2.005 1.00 75.31 84 SER A CA 1
ATOM 648 C C . SER A 1 84 ? 22.799 -12.033 -2.741 1.00 75.31 84 SER A C 1
ATOM 650 O O . SER A 1 84 ? 22.077 -12.844 -2.161 1.00 75.31 84 SER A O 1
ATOM 652 N N . GLY A 1 85 ? 23.134 -12.170 -4.028 1.00 73.69 85 GLY A N 1
ATOM 653 C CA . GLY A 1 85 ? 22.615 -13.232 -4.898 1.00 73.69 85 GLY A CA 1
ATOM 654 C C . GLY A 1 85 ? 21.172 -13.023 -5.376 1.00 73.69 85 GLY A C 1
ATOM 655 O O . GLY A 1 85 ? 20.692 -13.809 -6.197 1.00 73.69 85 GLY A O 1
ATOM 656 N N . GLY A 1 86 ? 20.490 -11.990 -4.875 1.00 72.12 86 GLY A N 1
ATOM 657 C CA . GLY A 1 86 ? 19.109 -11.653 -5.188 1.00 72.12 86 GLY A CA 1
ATOM 658 C C . GLY A 1 86 ? 18.946 -11.038 -6.574 1.00 72.12 86 GLY A C 1
ATOM 659 O O . GLY A 1 86 ? 19.876 -10.462 -7.144 1.00 72.12 86 GLY A O 1
ATOM 660 N N . GLU A 1 87 ? 17.733 -11.172 -7.105 1.00 85.31 87 GLU A N 1
ATOM 661 C CA . GLU A 1 87 ? 17.326 -10.638 -8.402 1.00 85.31 87 GLU A CA 1
ATOM 662 C C . GLU A 1 87 ? 16.238 -9.579 -8.210 1.00 85.31 87 GLU A C 1
ATOM 664 O O . GLU A 1 87 ? 15.341 -9.745 -7.383 1.00 85.31 87 GLU A O 1
ATOM 669 N N . GLN A 1 88 ? 16.310 -8.495 -8.979 1.00 81.25 88 GLN A N 1
ATOM 670 C CA . GLN A 1 88 ? 15.337 -7.408 -8.953 1.00 81.25 88 GLN A CA 1
ATOM 671 C C . GLN A 1 88 ? 14.997 -6.975 -10.378 1.00 81.25 88 GLN A C 1
ATOM 673 O O . GLN A 1 88 ? 15.876 -6.848 -11.229 1.00 81.25 88 GLN A O 1
ATOM 678 N N . LYS A 1 89 ? 13.709 -6.749 -10.648 1.00 81.50 89 LYS A N 1
ATOM 679 C CA . LYS A 1 89 ? 13.258 -6.193 -11.927 1.00 81.50 89 LYS A CA 1
ATOM 680 C C . LYS A 1 89 ? 13.592 -4.701 -11.978 1.00 81.50 89 LYS A C 1
ATOM 682 O O . LYS A 1 89 ? 13.328 -3.995 -11.011 1.00 81.50 89 LYS A O 1
ATOM 687 N N . LEU A 1 90 ? 14.133 -4.256 -13.107 1.00 79.19 90 LEU A N 1
ATOM 688 C CA . LEU A 1 90 ? 14.422 -2.858 -13.404 1.00 79.19 90 LEU A CA 1
ATOM 689 C C . LEU A 1 90 ? 13.378 -2.283 -14.363 1.00 79.19 90 LEU A C 1
ATOM 691 O O . LEU A 1 90 ? 12.904 -2.977 -15.272 1.00 79.19 90 LEU A O 1
ATOM 695 N N . ILE A 1 91 ? 13.062 -1.007 -14.180 1.00 75.38 91 ILE A N 1
ATOM 696 C CA . ILE A 1 91 ? 12.204 -0.209 -15.057 1.00 75.38 91 ILE A CA 1
ATOM 697 C C . ILE A 1 91 ? 12.934 1.053 -15.534 1.00 75.38 91 ILE A C 1
ATOM 699 O O . ILE A 1 91 ? 13.956 1.445 -14.974 1.00 75.38 91 ILE A O 1
ATOM 703 N N . SER A 1 92 ? 12.426 1.672 -16.603 1.00 79.06 92 SER A N 1
ATOM 704 C CA . SER A 1 92 ? 12.936 2.958 -17.102 1.00 79.06 92 SER A CA 1
ATOM 705 C C . SER A 1 92 ? 12.905 3.997 -15.974 1.00 79.06 92 SER A C 1
ATOM 707 O O . SER A 1 92 ? 11.887 4.127 -15.295 1.00 79.06 92 SER A O 1
ATOM 709 N N . GLY A 1 93 ? 14.007 4.711 -15.753 1.00 70.06 93 GLY A N 1
ATOM 710 C CA . GLY A 1 93 ? 14.169 5.688 -14.673 1.00 70.06 93 GLY A CA 1
ATOM 711 C C . GLY A 1 93 ? 14.846 5.161 -13.403 1.00 70.06 93 GLY A C 1
ATOM 712 O O . GLY A 1 93 ? 15.246 5.967 -12.562 1.00 70.06 93 GLY A O 1
ATOM 713 N N . ASP A 1 94 ? 15.008 3.842 -13.245 1.00 79.56 94 ASP A N 1
ATOM 714 C CA . ASP A 1 94 ? 15.729 3.286 -12.096 1.00 79.56 94 ASP A CA 1
ATOM 715 C C . ASP A 1 94 ? 17.205 3.702 -12.104 1.00 79.56 94 ASP A C 1
ATOM 717 O O . ASP A 1 94 ? 17.842 3.844 -13.153 1.00 79.56 94 ASP A O 1
ATOM 721 N N . PHE A 1 95 ? 17.781 3.826 -10.907 1.00 77.62 95 PHE A N 1
ATOM 722 C CA . PHE A 1 95 ? 19.214 4.022 -10.727 1.00 77.62 95 PHE A CA 1
ATOM 723 C C . PHE A 1 95 ? 19.844 2.832 -10.023 1.00 77.62 95 PHE A C 1
ATOM 725 O O . PHE A 1 95 ? 19.472 2.485 -8.904 1.00 77.62 95 PHE A O 1
ATOM 732 N N . VAL A 1 96 ? 20.860 2.255 -10.654 1.00 88.00 96 VAL A N 1
ATOM 733 C CA . VAL A 1 96 ? 21.692 1.201 -10.083 1.00 88.00 96 VAL A CA 1
ATOM 734 C C . VAL A 1 96 ? 23.013 1.813 -9.632 1.00 88.00 96 VAL A C 1
ATOM 736 O O . VAL A 1 96 ? 23.774 2.329 -10.448 1.00 88.00 96 VAL A O 1
ATOM 739 N N . LEU A 1 97 ? 23.305 1.754 -8.337 1.00 87.94 97 LEU A N 1
ATOM 740 C CA . LEU A 1 97 ? 24.574 2.198 -7.771 1.00 87.94 97 LEU A CA 1
ATOM 741 C C . LEU A 1 97 ? 25.482 0.986 -7.513 1.00 87.94 97 LEU A C 1
ATOM 743 O O . LEU A 1 97 ? 25.135 0.071 -6.762 1.00 87.94 97 LEU A O 1
ATOM 747 N N . ILE A 1 98 ? 26.656 0.999 -8.148 1.00 93.25 98 ILE A N 1
ATOM 748 C CA . ILE A 1 98 ? 27.706 -0.020 -8.028 1.00 93.25 98 ILE A CA 1
ATOM 749 C C . ILE A 1 98 ? 29.037 0.689 -7.753 1.00 93.25 98 ILE A C 1
ATOM 751 O O . ILE A 1 98 ? 29.569 1.411 -8.600 1.00 93.25 98 ILE A O 1
ATOM 755 N N . GLY A 1 99 ? 29.582 0.492 -6.548 1.00 89.81 99 GLY A N 1
ATOM 756 C CA . GLY A 1 99 ? 30.684 1.323 -6.052 1.00 89.81 99 GLY A CA 1
ATOM 757 C C . GLY A 1 99 ? 30.244 2.788 -5.974 1.00 89.81 99 GLY A C 1
ATOM 758 O O . GLY A 1 99 ? 29.224 3.096 -5.369 1.00 89.81 99 GLY A O 1
ATOM 759 N N . SER A 1 100 ? 30.993 3.681 -6.614 1.00 86.12 100 SER A N 1
ATOM 760 C CA . SER A 1 100 ? 30.657 5.104 -6.773 1.00 86.12 100 SER A CA 1
ATOM 761 C C . SER A 1 100 ? 29.896 5.434 -8.063 1.00 86.12 100 SER A C 1
ATOM 763 O O . SER A 1 100 ? 29.533 6.588 -8.283 1.00 86.12 100 SER A O 1
ATOM 765 N N . THR A 1 101 ? 29.660 4.454 -8.940 1.00 87.19 101 THR A N 1
ATOM 766 C CA . THR A 1 101 ? 29.056 4.694 -10.257 1.00 87.19 101 THR A CA 1
ATOM 767 C C . THR A 1 101 ? 27.548 4.492 -10.213 1.00 87.19 101 THR A C 1
ATOM 769 O O . THR A 1 101 ? 27.072 3.429 -9.813 1.00 87.19 101 THR A O 1
ATOM 772 N N . ARG A 1 102 ? 26.806 5.507 -10.668 1.00 86.62 102 ARG A N 1
ATOM 773 C CA . ARG A 1 102 ? 25.345 5.501 -10.798 1.00 86.62 102 ARG A CA 1
ATOM 774 C C . ARG A 1 102 ? 24.961 5.250 -12.258 1.00 86.62 102 ARG A C 1
ATOM 776 O O . ARG A 1 102 ? 25.244 6.081 -13.114 1.00 86.62 102 ARG A O 1
ATOM 783 N N . LEU A 1 103 ? 24.328 4.111 -12.521 1.00 89.56 103 LEU A N 1
ATOM 784 C CA . LEU A 1 103 ? 23.834 3.691 -13.831 1.00 89.56 103 LEU A CA 1
ATOM 785 C C . LEU A 1 103 ? 22.330 3.970 -13.910 1.00 89.56 103 LEU A C 1
ATOM 787 O O . LEU A 1 103 ? 21.576 3.515 -13.054 1.00 89.56 103 LEU A O 1
ATOM 791 N N . HIS A 1 104 ? 21.896 4.709 -14.918 1.00 84.50 104 HIS A N 1
ATOM 792 C CA . HIS A 1 104 ? 20.502 5.039 -15.179 1.00 84.50 104 HIS A CA 1
ATOM 793 C C . HIS A 1 104 ? 19.909 4.053 -16.181 1.00 84.50 104 HIS A C 1
ATOM 795 O O . HIS A 1 104 ? 20.482 3.833 -17.246 1.00 84.50 104 HIS A O 1
ATOM 801 N N . VAL A 1 105 ? 18.776 3.453 -15.834 1.00 84.12 105 VAL A N 1
ATOM 802 C CA . VAL A 1 105 ? 18.075 2.483 -16.674 1.00 84.12 105 VAL A CA 1
ATOM 803 C C . VAL A 1 105 ? 17.132 3.221 -17.613 1.00 84.12 105 VAL A C 1
ATOM 805 O O . VAL A 1 105 ? 16.299 3.999 -17.162 1.00 84.12 105 VAL A O 1
ATOM 808 N N . ILE A 1 106 ? 17.221 2.965 -18.915 1.00 81.81 106 ILE A N 1
ATOM 809 C CA . ILE A 1 106 ? 16.377 3.612 -19.925 1.00 81.81 106 ILE A CA 1
ATOM 810 C C . ILE A 1 106 ? 15.769 2.538 -20.818 1.00 81.81 106 ILE A C 1
ATOM 812 O O . ILE A 1 106 ? 16.469 1.658 -21.308 1.00 81.81 106 ILE A O 1
ATOM 816 N N . PHE A 1 107 ? 14.464 2.608 -21.056 1.00 76.06 107 PHE A N 1
ATOM 817 C CA . PHE A 1 107 ? 13.786 1.804 -22.071 1.00 76.06 107 PHE A CA 1
ATOM 818 C C . PHE A 1 107 ? 13.426 2.700 -23.263 1.00 76.06 107 PHE A C 1
ATOM 820 O O . PHE A 1 107 ? 13.002 3.834 -23.054 1.00 76.06 107 PHE A O 1
ATOM 827 N N . PRO A 1 108 ? 13.574 2.236 -24.517 1.00 65.94 108 PRO A N 1
ATOM 828 C CA . PRO A 1 108 ? 13.158 3.029 -25.656 1.00 65.94 108 PRO A CA 1
ATOM 829 C C . PRO A 1 108 ? 11.643 3.114 -25.762 1.00 65.94 108 PRO A C 1
ATOM 831 O O . PRO A 1 108 ? 10.937 2.120 -25.582 1.00 65.94 108 PRO A O 1
ATOM 834 N N . GLU A 1 109 ? 11.175 4.278 -26.199 1.00 53.09 109 GLU A N 1
ATOM 835 C CA . GLU A 1 109 ? 9.765 4.651 -26.374 1.00 53.09 109 GLU A CA 1
ATOM 836 C C . GLU A 1 109 ? 8.919 3.588 -27.116 1.00 53.09 109 GLU A C 1
ATOM 838 O O . GLU A 1 109 ? 7.732 3.418 -26.859 1.00 53.09 109 GLU A O 1
ATOM 843 N N . GLN A 1 110 ? 9.512 2.825 -28.043 1.00 44.03 110 GLN A N 1
ATOM 844 C CA . GLN A 1 110 ? 8.818 1.771 -28.805 1.00 44.03 110 GLN A CA 1
ATOM 845 C C . GLN A 1 110 ? 8.613 0.464 -28.015 1.00 44.03 110 GLN A C 1
ATOM 847 O O . GLN A 1 110 ? 7.612 -0.226 -28.222 1.00 44.03 110 GLN A O 1
ATOM 852 N N . LEU A 1 111 ? 9.536 0.126 -27.109 1.00 46.81 111 LEU A N 1
ATOM 853 C CA . LEU A 1 111 ? 9.384 -0.972 -26.144 1.00 46.81 111 LEU A CA 1
ATOM 854 C C . LEU A 1 111 ? 8.481 -0.557 -24.978 1.00 46.81 111 LEU A C 1
ATOM 856 O O . LEU A 1 111 ? 7.809 -1.407 -24.397 1.00 46.81 111 LEU A O 1
ATOM 860 N N . GLU A 1 112 ? 8.393 0.742 -24.687 1.00 44.41 112 GLU A N 1
ATOM 861 C CA . GLU A 1 112 ? 7.332 1.282 -23.836 1.00 44.41 112 GLU A CA 1
ATOM 862 C C . GLU A 1 112 ? 5.956 1.076 -24.498 1.00 44.41 112 GLU A C 1
ATOM 864 O O . GLU A 1 112 ? 5.070 0.530 -23.853 1.00 44.41 112 GLU A O 1
ATOM 869 N N . ARG A 1 113 ? 5.795 1.363 -25.805 1.00 33.62 113 ARG A N 1
ATOM 870 C CA . ARG A 1 113 ? 4.537 1.154 -26.569 1.00 33.62 113 ARG A CA 1
ATOM 871 C C . ARG A 1 113 ? 4.113 -0.313 -26.756 1.00 33.62 113 ARG A C 1
ATOM 873 O O . ARG A 1 113 ? 2.924 -0.596 -26.768 1.00 33.62 113 ARG A O 1
ATOM 880 N N . HIS A 1 114 ? 5.033 -1.276 -26.869 1.00 39.53 114 HIS A N 1
ATOM 881 C CA . HIS A 1 114 ? 4.650 -2.706 -26.856 1.00 39.53 114 HIS A CA 1
ATOM 882 C C . HIS A 1 114 ? 4.266 -3.217 -25.456 1.00 39.53 114 HIS A C 1
ATOM 884 O O . HIS A 1 114 ? 3.598 -4.243 -25.344 1.00 39.53 114 HIS A O 1
ATOM 890 N N . ASN A 1 115 ? 4.650 -2.500 -24.395 1.00 41.72 115 ASN A N 1
ATOM 891 C CA . ASN A 1 115 ? 4.142 -2.717 -23.038 1.00 41.72 115 ASN A CA 1
ATOM 892 C C . ASN A 1 115 ? 2.891 -1.867 -22.724 1.00 41.72 115 ASN A C 1
ATOM 894 O O . ASN A 1 115 ? 2.223 -2.118 -21.723 1.00 41.72 115 ASN A O 1
ATOM 898 N N . LEU A 1 116 ? 2.568 -0.876 -23.559 1.00 42.16 116 LEU A N 1
ATOM 899 C CA . LEU A 1 116 ? 1.509 0.116 -23.366 1.00 42.16 116 LEU A CA 1
ATOM 900 C C . LEU A 1 116 ? 0.786 0.334 -24.707 1.00 42.16 116 LEU A C 1
ATOM 902 O O . LEU A 1 116 ? 1.153 1.220 -25.476 1.00 42.16 116 LEU A O 1
ATOM 906 N N . GLY A 1 117 ? -0.207 -0.506 -25.015 1.00 30.77 117 GLY A N 1
ATOM 907 C CA . GLY A 1 117 ? -0.980 -0.413 -26.260 1.00 30.77 117 GLY A CA 1
ATOM 908 C C . GLY A 1 117 ? -1.612 0.973 -26.492 1.00 30.77 117 GLY A C 1
ATOM 909 O O . GLY A 1 117 ? -2.243 1.515 -25.591 1.00 30.77 117 GLY A O 1
ATOM 910 N N . ASP A 1 118 ? -1.389 1.489 -27.710 1.00 36.62 118 ASP A N 1
ATOM 911 C CA . ASP A 1 118 ? -1.970 2.633 -28.447 1.00 36.62 118 ASP A CA 1
ATOM 912 C C . ASP A 1 118 ? -2.756 3.721 -27.691 1.00 36.62 118 ASP A C 1
ATOM 914 O O . ASP A 1 118 ? -3.894 3.469 -27.314 1.00 36.62 118 ASP A O 1
ATOM 918 N N . VAL A 1 119 ? -2.249 4.975 -27.686 1.00 35.44 119 VAL A N 1
ATOM 919 C CA . VAL A 1 119 ? -3.052 6.199 -27.962 1.00 35.44 119 VAL A CA 1
ATOM 920 C C . VAL A 1 119 ? -2.197 7.346 -28.560 1.00 35.44 119 VAL A C 1
ATOM 922 O O . VAL A 1 119 ? -1.169 7.755 -28.015 1.00 35.44 119 VAL A O 1
ATOM 925 N N . ASP A 1 120 ? -2.729 7.876 -29.665 1.00 30.67 120 ASP A N 1
ATOM 926 C CA . ASP A 1 120 ? -2.472 9.083 -30.473 1.00 30.67 120 ASP A CA 1
ATOM 927 C C . ASP A 1 120 ? -1.897 10.340 -29.765 1.00 30.67 120 ASP A C 1
ATOM 929 O O . ASP A 1 120 ? -2.137 10.569 -28.578 1.00 30.67 120 ASP A O 1
ATOM 933 N N . GLN A 1 121 ? -1.124 11.164 -30.491 1.00 37.66 121 GLN A N 1
ATOM 934 C CA . GLN A 1 121 ? -0.241 12.241 -30.003 1.00 37.66 121 GLN A CA 1
ATOM 935 C C . GLN A 1 121 ? -0.791 13.665 -30.231 1.00 37.66 121 GLN A C 1
ATOM 937 O O . GLN A 1 121 ? -0.987 14.103 -31.358 1.00 37.66 121 GLN A O 1
ATOM 942 N N . SER A 1 122 ? -0.880 14.446 -29.151 1.00 28.80 122 SER A N 1
ATOM 943 C CA . SER A 1 122 ? -0.770 15.911 -29.177 1.00 28.80 122 SER A CA 1
ATOM 944 C C . SER A 1 122 ? -0.141 16.395 -27.865 1.00 28.80 122 SER A C 1
ATOM 946 O O . SER A 1 122 ? -0.463 15.886 -26.787 1.00 28.80 122 SER A O 1
ATOM 948 N N . GLU A 1 123 ? 0.798 17.330 -27.983 1.00 40.38 123 GLU A N 1
ATOM 949 C CA . GLU A 1 123 ? 1.729 17.812 -26.958 1.00 40.38 123 GLU A CA 1
ATOM 950 C C . GLU A 1 123 ? 1.054 18.528 -25.775 1.00 40.38 123 GLU A C 1
ATOM 952 O O . GLU A 1 123 ? 0.436 19.581 -25.913 1.00 40.38 123 GLU A O 1
ATOM 957 N N . THR A 1 124 ? 1.214 17.963 -24.579 1.00 28.55 124 THR A N 1
ATOM 958 C CA . THR A 1 124 ? 1.203 18.619 -23.255 1.00 28.55 124 THR A CA 1
ATOM 959 C C . THR A 1 124 ? 1.678 17.557 -22.262 1.00 28.55 124 THR A C 1
ATOM 961 O O . THR A 1 124 ? 1.357 16.391 -22.466 1.00 28.55 124 THR A O 1
ATOM 964 N N . THR A 1 125 ? 2.471 17.905 -21.242 1.00 37.47 125 THR A N 1
ATOM 965 C CA . THR A 1 125 ? 3.005 17.000 -20.198 1.00 37.47 125 THR A CA 1
ATOM 966 C C . THR A 1 125 ? 2.005 15.893 -19.830 1.00 37.47 125 THR A C 1
ATOM 968 O O . THR A 1 125 ? 1.057 16.134 -19.082 1.00 37.47 125 THR A O 1
ATOM 971 N N . ARG A 1 126 ? 2.155 14.691 -20.411 1.00 35.69 126 ARG A N 1
ATOM 972 C CA . ARG A 1 126 ? 1.141 13.636 -20.289 1.00 35.69 126 ARG A CA 1
ATOM 973 C C . ARG A 1 126 ? 1.271 12.972 -18.932 1.00 35.69 126 ARG A C 1
ATOM 975 O O . ARG A 1 126 ? 2.149 12.150 -18.698 1.00 35.69 126 ARG A O 1
ATOM 982 N N . VAL A 1 127 ? 0.342 13.325 -18.056 1.00 39.84 127 VAL A N 1
ATOM 983 C CA . VAL A 1 127 ? -0.070 12.499 -16.931 1.00 39.84 127 VAL A CA 1
ATOM 984 C C . VAL A 1 127 ? -0.547 11.164 -17.511 1.00 39.84 127 VAL A C 1
ATOM 986 O O . VAL A 1 127 ? -1.646 11.081 -18.057 1.00 39.84 127 VAL A O 1
ATOM 989 N N . LEU A 1 128 ? 0.302 10.132 -17.483 1.00 45.38 128 LEU A N 1
ATOM 990 C CA . LEU A 1 128 ? -0.085 8.789 -17.915 1.00 45.38 128 LEU A CA 1
ATOM 991 C C . LEU A 1 128 ? -1.104 8.262 -16.911 1.00 45.38 128 LEU A C 1
ATOM 993 O O . LEU A 1 128 ? -0.757 7.927 -15.778 1.00 45.38 128 LEU A O 1
ATOM 997 N N . SER A 1 129 ? -2.367 8.262 -17.327 1.00 53.44 129 SER A N 1
ATOM 998 C CA . SER A 1 129 ? -3.503 7.875 -16.508 1.00 53.44 129 SER A CA 1
ATOM 999 C C . SER A 1 129 ? -4.164 6.636 -17.106 1.00 53.44 129 SER A C 1
ATOM 1001 O O . SER A 1 129 ? -4.552 6.669 -18.273 1.00 53.44 129 SER A O 1
ATOM 1003 N N . ARG A 1 130 ? -4.305 5.557 -16.337 1.00 60.53 130 ARG A N 1
ATOM 1004 C CA . ARG A 1 130 ? -5.010 4.332 -16.751 1.00 60.53 130 ARG A CA 1
ATOM 1005 C C . ARG A 1 130 ? -6.201 4.067 -15.839 1.00 60.53 130 ARG A C 1
ATOM 1007 O O . ARG A 1 130 ? -6.143 4.380 -14.653 1.00 60.53 130 ARG A O 1
ATOM 1014 N N . GLN A 1 131 ? -7.275 3.514 -16.391 1.00 71.88 131 GLN A N 1
ATOM 1015 C CA . GLN A 1 131 ? -8.413 3.056 -15.597 1.00 71.88 131 GLN A CA 1
ATOM 1016 C C . GLN A 1 131 ? -8.120 1.660 -15.074 1.00 71.88 131 GLN A C 1
ATOM 1018 O O . GLN A 1 131 ? -7.837 0.763 -15.858 1.00 71.88 131 GLN A O 1
ATOM 1023 N N . GLU A 1 132 ? -8.219 1.479 -13.767 1.00 77.88 132 GLU A N 1
ATOM 1024 C CA . GLU A 1 132 ? -7.988 0.196 -13.117 1.00 77.88 132 GLU A CA 1
ATOM 1025 C C . GLU A 1 132 ? -9.022 -0.044 -12.037 1.00 77.88 132 GLU A C 1
ATOM 1027 O O . GLU A 1 132 ? -9.523 0.895 -11.423 1.00 77.88 132 GLU A O 1
ATOM 1032 N N . THR A 1 133 ? -9.327 -1.309 -11.760 1.00 86.00 133 THR A N 1
ATOM 1033 C CA . THR A 1 133 ? -10.021 -1.640 -10.513 1.00 86.00 133 THR A CA 1
ATOM 1034 C C . THR A 1 133 ? -8.987 -1.850 -9.422 1.00 86.00 133 THR A C 1
ATOM 1036 O O . THR A 1 133 ? -8.014 -2.579 -9.597 1.00 86.00 133 THR A O 1
ATOM 1039 N N . VAL A 1 134 ? -9.202 -1.210 -8.281 1.00 89.25 134 VAL A N 1
ATOM 1040 C CA . VAL A 1 134 ? -8.301 -1.283 -7.137 1.00 89.25 134 VAL A CA 1
ATOM 1041 C C . VAL A 1 134 ? -9.106 -1.600 -5.885 1.00 89.25 134 VAL A C 1
ATOM 1043 O O . VAL A 1 134 ? -10.204 -1.071 -5.694 1.00 89.25 134 VAL A O 1
ATOM 1046 N N . THR A 1 135 ? -8.552 -2.456 -5.026 1.00 94.94 135 THR A N 1
ATOM 1047 C CA . THR A 1 135 ? -8.998 -2.584 -3.637 1.00 94.94 135 THR A CA 1
ATOM 1048 C C . THR A 1 135 ? -8.120 -1.698 -2.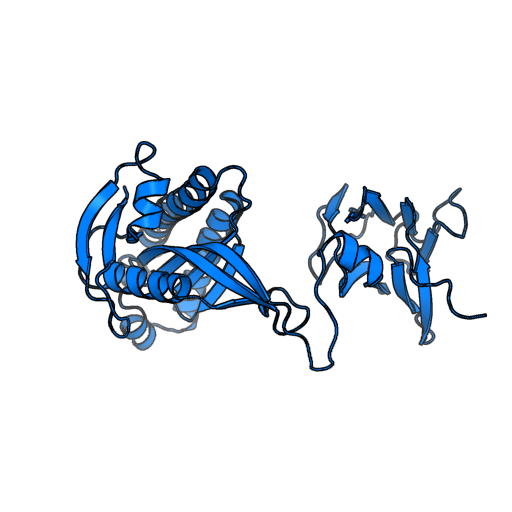764 1.00 94.94 135 THR A C 1
ATOM 1050 O O . THR A 1 135 ? -6.913 -1.903 -2.678 1.00 94.94 135 THR A O 1
ATOM 1053 N N . HIS A 1 136 ? -8.720 -0.699 -2.132 1.00 95.94 136 HIS A N 1
ATOM 1054 C CA . HIS A 1 136 ? -8.069 0.220 -1.204 1.00 95.94 136 HIS A CA 1
ATOM 1055 C C . HIS A 1 136 ? -8.215 -0.279 0.228 1.00 95.94 136 HIS A C 1
ATOM 1057 O O . HIS A 1 136 ? -9.279 -0.775 0.588 1.00 95.94 136 HIS A O 1
ATOM 1063 N N . LEU A 1 137 ? -7.193 -0.061 1.052 1.00 97.12 137 LEU A N 1
ATOM 1064 C CA . LEU A 1 137 ? -7.236 -0.216 2.502 1.00 97.12 137 LEU A CA 1
ATOM 1065 C C . LEU A 1 137 ? -6.730 1.073 3.137 1.00 97.12 137 LEU A C 1
ATOM 1067 O O . LEU A 1 137 ? -5.622 1.517 2.845 1.00 97.12 137 LEU A O 1
ATOM 1071 N N . VAL A 1 138 ? -7.525 1.645 4.031 1.00 95.62 138 VAL A N 1
ATOM 1072 C CA . VAL A 1 138 ? -7.108 2.739 4.909 1.00 95.62 138 VAL A CA 1
ATOM 1073 C C . VAL A 1 138 ? -7.254 2.257 6.341 1.00 95.62 138 VAL A C 1
ATOM 1075 O O . VAL A 1 138 ? -8.337 1.803 6.702 1.00 95.62 138 VAL A O 1
ATOM 1078 N N . ALA A 1 139 ? -6.201 2.350 7.147 1.00 93.94 139 ALA A N 1
ATOM 1079 C CA . ALA A 1 139 ? -6.286 2.122 8.588 1.00 93.94 139 ALA A CA 1
ATOM 1080 C C . ALA A 1 139 ? -5.912 3.405 9.321 1.00 93.94 139 ALA A C 1
ATOM 1082 O O . ALA A 1 139 ? -4.854 3.955 9.043 1.00 93.94 139 ALA A O 1
ATOM 1083 N N . ASP A 1 140 ? -6.774 3.869 10.219 1.00 91.12 140 ASP A N 1
ATOM 1084 C CA . ASP A 1 140 ? -6.674 5.179 10.872 1.00 91.12 140 ASP A CA 1
ATOM 1085 C C . ASP A 1 140 ? -6.821 5.040 12.393 1.00 91.12 140 ASP A C 1
ATOM 1087 O O . ASP A 1 140 ? -7.641 4.239 12.854 1.00 91.12 140 ASP A O 1
ATOM 1091 N N . ILE A 1 141 ? -6.053 5.793 13.184 1.00 88.94 141 ILE A N 1
ATOM 1092 C CA . ILE A 1 141 ? -6.003 5.628 14.646 1.00 88.94 141 ILE A CA 1
ATOM 1093 C C . ILE A 1 141 ? -7.153 6.391 15.320 1.00 88.94 141 ILE A C 1
ATOM 1095 O O . ILE A 1 141 ? -7.306 7.608 15.206 1.00 88.94 141 ILE A O 1
ATOM 1099 N N . ARG A 1 142 ? -7.953 5.689 16.130 1.00 85.75 142 ARG A N 1
ATOM 1100 C CA . ARG A 1 142 ? -9.076 6.287 16.864 1.00 85.75 142 ARG A CA 1
ATOM 1101 C C . ARG A 1 142 ? -8.591 7.343 17.851 1.00 85.75 142 ARG A C 1
ATOM 1103 O O . ARG A 1 142 ? -7.810 7.071 18.760 1.00 85.75 142 ARG A O 1
ATOM 1110 N N . GLY A 1 143 ? -9.119 8.559 17.709 1.00 77.88 143 GLY A N 1
ATOM 1111 C CA . GLY A 1 143 ? -8.879 9.649 18.657 1.00 77.88 143 GLY A CA 1
ATOM 1112 C C . GLY A 1 143 ? -7.439 10.172 18.672 1.00 77.88 143 GLY A C 1
ATOM 1113 O O . GLY A 1 143 ? -7.059 10.858 19.626 1.00 77.88 143 GLY A O 1
ATOM 1114 N N . PHE A 1 144 ? -6.647 9.893 17.631 1.00 81.31 144 PHE A N 1
ATOM 1115 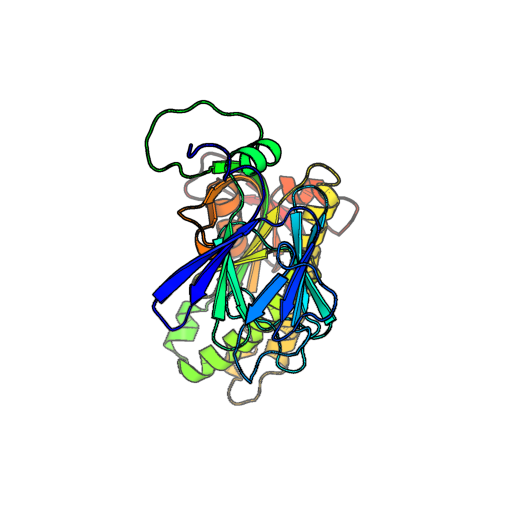C CA . PHE A 1 144 ? -5.233 10.251 17.585 1.00 81.31 144 PHE A CA 1
ATOM 1116 C C . PHE A 1 144 ? -4.974 11.739 17.803 1.00 81.31 144 PHE A C 1
ATOM 1118 O O . PHE A 1 144 ? -4.107 12.091 18.595 1.00 81.31 144 PHE A O 1
ATOM 1125 N N . SER A 1 145 ? -5.744 12.637 17.177 1.00 79.81 145 SER A N 1
ATOM 1126 C CA . SER A 1 145 ? -5.503 14.083 17.304 1.00 79.81 145 SER A CA 1
ATOM 1127 C C . SER A 1 145 ? -5.580 14.564 18.759 1.00 79.81 145 SER A C 1
ATOM 1129 O O . SER A 1 145 ? -4.772 15.386 19.188 1.00 79.81 145 SER A O 1
ATOM 1131 N N . ALA A 1 146 ? -6.518 14.025 19.545 1.00 80.69 146 ALA A N 1
ATOM 1132 C CA . ALA A 1 146 ? -6.656 14.359 20.963 1.00 80.69 146 ALA A CA 1
ATOM 1133 C C . ALA A 1 146 ? -5.519 13.766 21.810 1.00 80.69 146 ALA A C 1
ATOM 1135 O O . ALA A 1 146 ? -5.103 14.364 22.806 1.00 80.69 146 ALA A O 1
ATOM 1136 N N . LEU A 1 147 ? -5.013 12.595 21.419 1.00 78.31 147 LEU A N 1
ATOM 1137 C CA . LEU A 1 147 ? -3.880 11.943 22.062 1.00 78.31 147 LEU A CA 1
ATOM 1138 C C . LEU A 1 147 ? -2.559 12.666 21.760 1.00 78.31 147 LEU A C 1
ATOM 1140 O O . LEU A 1 147 ? -1.770 12.901 22.678 1.00 78.31 147 LEU A O 1
ATOM 1144 N N . ALA A 1 148 ? -2.331 13.046 20.503 1.00 80.94 148 ALA A N 1
ATOM 1145 C CA . ALA A 1 148 ? -1.118 13.707 20.035 1.00 80.94 148 ALA A CA 1
ATOM 1146 C C . ALA A 1 148 ? -0.887 15.056 20.732 1.00 80.94 148 ALA A C 1
ATOM 1148 O O . ALA A 1 148 ? 0.248 15.427 20.999 1.00 80.94 148 ALA A O 1
ATOM 1149 N N . GLN A 1 149 ? -1.958 15.755 21.122 1.00 82.25 149 GLN A N 1
ATOM 1150 C CA . GLN A 1 149 ? -1.872 16.989 21.914 1.00 82.25 149 GLN A CA 1
ATOM 1151 C C . GLN A 1 149 ? -1.393 16.774 23.357 1.00 82.25 149 GLN A C 1
ATOM 1153 O O . GLN A 1 149 ? -0.931 17.713 24.000 1.00 82.25 149 GLN A O 1
ATOM 1158 N N . LYS A 1 150 ? -1.548 15.561 23.898 1.00 81.19 150 LYS A N 1
ATOM 1159 C CA . LYS A 1 150 ? -1.295 15.236 25.314 1.00 81.19 150 LYS A CA 1
ATOM 1160 C C . LYS A 1 150 ? -0.084 14.326 25.516 1.00 81.19 150 LYS A C 1
ATOM 1162 O O . LYS A 1 150 ? 0.190 13.932 26.652 1.00 81.19 150 LYS A O 1
ATOM 1167 N N . THR A 1 151 ? 0.600 13.969 24.433 1.00 79.19 151 THR A N 1
ATOM 1168 C CA . THR A 1 151 ? 1.699 13.001 24.419 1.00 79.19 151 THR A CA 1
ATOM 1169 C C . THR A 1 151 ? 2.931 13.656 23.824 1.00 79.19 151 THR A C 1
ATOM 1171 O O . THR A 1 151 ? 2.829 14.420 22.869 1.00 79.19 151 THR A O 1
ATOM 1174 N N . GLU A 1 152 ? 4.101 13.361 24.385 1.00 84.38 152 GLU A N 1
ATOM 1175 C CA . GLU A 1 152 ? 5.364 13.823 23.818 1.00 84.38 152 GLU A CA 1
ATOM 1176 C C . GLU A 1 152 ? 5.544 13.252 22.403 1.00 84.38 152 GLU A C 1
ATOM 1178 O O . GLU A 1 152 ? 5.325 12.059 22.172 1.00 84.38 152 GLU A O 1
ATOM 1183 N N . SER A 1 153 ? 5.948 14.097 21.455 1.00 81.19 153 SER A N 1
ATOM 1184 C CA . SER A 1 153 ? 6.075 13.716 20.045 1.00 81.19 153 SER A CA 1
ATOM 1185 C C . SER A 1 153 ? 7.088 12.590 19.821 1.00 81.19 153 SER A C 1
ATOM 1187 O O . SER A 1 153 ? 6.862 11.739 18.965 1.00 81.19 153 SER A O 1
ATOM 1189 N N . SER A 1 154 ? 8.165 12.545 20.610 1.00 81.94 154 SER A N 1
ATOM 1190 C CA . SER A 1 154 ? 9.201 11.505 20.552 1.00 81.94 154 SER A CA 1
ATOM 1191 C C . SER A 1 154 ? 8.645 10.118 20.913 1.00 81.94 154 SER A C 1
ATOM 1193 O O . SER A 1 154 ? 8.850 9.151 20.181 1.00 81.94 154 SER A O 1
ATOM 1195 N N . LEU A 1 155 ? 7.868 10.038 21.996 1.00 82.00 155 LEU A N 1
ATOM 1196 C CA . LEU A 1 155 ? 7.208 8.819 22.463 1.00 82.00 155 LEU A CA 1
ATOM 1197 C C . LEU A 1 155 ? 6.140 8.348 21.476 1.00 82.00 155 LEU A C 1
ATOM 1199 O O . LEU A 1 155 ? 6.015 7.152 21.218 1.00 82.00 155 LEU A O 1
ATOM 1203 N N . LEU A 1 156 ? 5.385 9.289 20.907 1.00 82.31 156 LEU A N 1
ATOM 1204 C CA . LEU A 1 156 ? 4.382 8.983 19.894 1.00 82.31 156 LEU A CA 1
ATOM 1205 C C . LEU A 1 156 ? 5.035 8.430 18.623 1.00 82.31 156 LEU A C 1
ATOM 1207 O O . LEU A 1 156 ? 4.587 7.417 18.095 1.00 82.31 156 LEU A O 1
ATOM 1211 N N . PHE A 1 157 ? 6.132 9.043 18.177 1.00 83.06 157 PHE A N 1
ATOM 1212 C CA . PHE A 1 157 ? 6.898 8.586 17.022 1.00 83.06 157 PHE A CA 1
ATOM 1213 C C . PHE A 1 157 ? 7.490 7.181 17.221 1.00 83.06 157 PHE A C 1
ATOM 1215 O O . PHE A 1 157 ? 7.430 6.371 16.298 1.00 83.06 157 PHE A O 1
ATOM 1222 N N . GLU A 1 158 ? 8.008 6.859 18.414 1.00 84.62 158 GLU A N 1
ATOM 1223 C CA . GLU A 1 158 ? 8.552 5.526 18.742 1.00 84.62 158 GLU A CA 1
ATOM 1224 C C . GLU A 1 158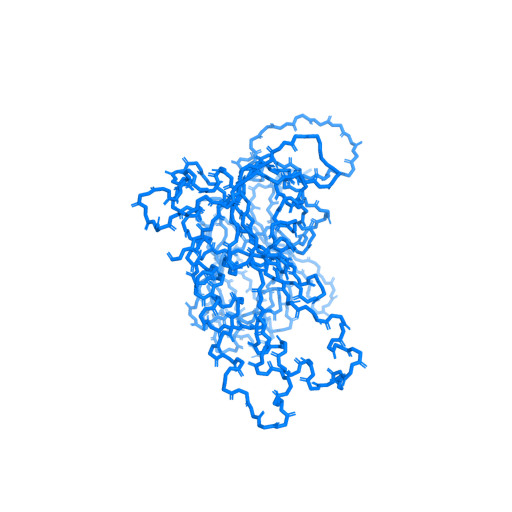 ? 7.494 4.423 18.565 1.00 84.62 158 GLU A C 1
ATOM 1226 O O . GLU A 1 158 ? 7.779 3.375 17.982 1.00 84.62 158 GLU A O 1
ATOM 1231 N N . VAL A 1 159 ? 6.264 4.669 19.027 1.00 86.19 159 VAL A N 1
ATOM 1232 C CA . VAL A 1 159 ? 5.157 3.706 18.918 1.00 86.19 159 VAL A CA 1
ATOM 1233 C C . VAL A 1 159 ? 4.601 3.643 17.496 1.00 86.19 159 VAL A C 1
ATOM 1235 O O . VAL A 1 159 ? 4.383 2.548 16.977 1.00 86.19 159 VAL A O 1
ATOM 1238 N N . LEU A 1 160 ? 4.407 4.792 16.841 1.00 84.50 160 LEU A N 1
ATOM 1239 C CA . LEU A 1 160 ? 3.909 4.842 15.464 1.00 84.50 160 LEU A CA 1
ATOM 1240 C C . LEU A 1 160 ? 4.866 4.180 14.476 1.00 84.50 160 LEU A C 1
ATOM 1242 O O . LEU A 1 160 ? 4.410 3.482 13.580 1.00 84.50 160 LEU A O 1
ATOM 1246 N N . SER A 1 161 ? 6.178 4.344 14.653 1.00 84.69 161 SER A N 1
ATOM 1247 C CA . SER A 1 161 ? 7.169 3.715 13.772 1.00 84.69 161 SER A CA 1
ATOM 1248 C C . SER A 1 161 ? 7.079 2.188 13.833 1.00 84.69 161 SER A C 1
ATOM 1250 O O . SER A 1 161 ? 7.021 1.538 12.793 1.00 84.69 161 SER A O 1
ATOM 1252 N N . GLN A 1 162 ? 6.973 1.618 15.040 1.00 85.88 162 GLN A N 1
ATOM 1253 C CA . GLN A 1 162 ? 6.799 0.171 15.232 1.00 85.88 162 GLN A CA 1
ATOM 1254 C C . GLN A 1 162 ? 5.470 -0.330 14.660 1.00 85.88 162 GLN A C 1
ATOM 1256 O O . GLN A 1 162 ? 5.411 -1.394 14.039 1.00 85.88 162 GLN A O 1
ATOM 1261 N N . LEU A 1 163 ? 4.398 0.445 14.851 1.00 88.06 163 LEU A N 1
ATOM 1262 C CA . LEU A 1 163 ? 3.097 0.144 14.269 1.00 88.06 163 LEU A CA 1
ATOM 1263 C C . LEU A 1 163 ? 3.189 0.125 12.741 1.00 88.06 163 LEU A C 1
ATOM 1265 O O . LEU A 1 163 ? 2.865 -0.884 12.126 1.00 88.06 163 LEU A O 1
ATOM 1269 N N . TYR A 1 164 ? 3.671 1.200 12.120 1.00 84.62 164 TYR A N 1
ATOM 1270 C CA . TYR A 1 164 ? 3.748 1.326 10.668 1.00 84.62 164 TYR A CA 1
ATOM 1271 C C . TYR A 1 164 ? 4.666 0.297 10.020 1.00 84.62 164 TYR A C 1
ATOM 1273 O O . TYR A 1 164 ? 4.305 -0.228 8.968 1.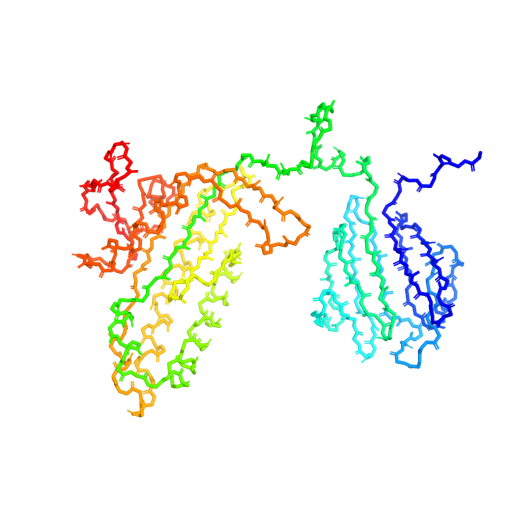00 84.62 164 TYR A O 1
ATOM 1281 N N . GLU A 1 165 ? 5.790 -0.054 10.643 1.00 82.69 165 GLU A N 1
ATOM 1282 C CA . GLU A 1 165 ? 6.652 -1.139 10.169 1.00 82.69 165 GLU A CA 1
ATOM 1283 C C . GLU A 1 165 ? 5.897 -2.479 10.151 1.00 82.69 165 GLU A C 1
ATOM 1285 O O . GLU A 1 165 ? 5.867 -3.170 9.128 1.00 82.69 165 GLU A O 1
ATOM 1290 N N . SER A 1 166 ? 5.196 -2.802 11.243 1.00 89.06 166 SER A N 1
ATOM 1291 C CA . SER A 1 166 ? 4.374 -4.012 11.354 1.00 89.06 166 SER A CA 1
ATOM 1292 C C . SER A 1 166 ? 3.245 -4.042 10.315 1.00 89.06 166 SER A C 1
ATOM 1294 O O . SER A 1 166 ? 3.102 -5.009 9.558 1.00 89.06 166 SER A O 1
ATOM 1296 N N . LEU A 1 167 ? 2.474 -2.954 10.208 1.00 88.19 167 LEU A N 1
ATOM 1297 C CA . LEU A 1 167 ? 1.356 -2.843 9.270 1.00 88.19 167 LEU A CA 1
ATOM 1298 C C . LEU A 1 167 ? 1.824 -2.906 7.806 1.00 88.19 167 LEU A C 1
ATOM 1300 O O . LEU A 1 167 ? 1.170 -3.561 6.991 1.00 88.19 167 LEU A O 1
ATOM 1304 N N . THR A 1 168 ? 2.962 -2.285 7.484 1.00 82.12 168 THR A N 1
ATOM 1305 C CA . THR A 1 168 ? 3.587 -2.309 6.149 1.00 82.12 168 THR A CA 1
ATOM 1306 C C . THR A 1 168 ? 4.056 -3.713 5.780 1.00 82.12 168 THR A C 1
ATOM 1308 O O . THR A 1 168 ? 3.760 -4.201 4.686 1.00 82.12 168 THR A O 1
ATOM 1311 N N . GLY A 1 169 ? 4.714 -4.415 6.708 1.00 74.56 169 GLY A N 1
ATOM 1312 C CA . GLY A 1 169 ? 5.121 -5.805 6.508 1.00 74.56 169 GLY A CA 1
ATOM 1313 C C . GLY A 1 169 ? 3.936 -6.723 6.189 1.00 74.56 169 GLY A C 1
ATOM 1314 O O . GLY A 1 169 ? 4.025 -7.573 5.300 1.00 74.56 169 GLY A O 1
ATOM 1315 N N . ILE A 1 170 ? 2.793 -6.513 6.851 1.00 86.56 170 ILE A N 1
ATOM 1316 C CA . ILE A 1 170 ? 1.559 -7.270 6.594 1.00 86.56 170 ILE A CA 1
ATOM 1317 C C . ILE A 1 170 ? 0.987 -6.962 5.206 1.00 86.56 170 ILE A C 1
ATOM 1319 O O . ILE A 1 170 ? 0.592 -7.894 4.502 1.00 86.56 170 ILE A O 1
ATOM 1323 N N . VAL A 1 171 ? 0.974 -5.695 4.781 1.00 80.94 171 VAL A N 1
ATOM 1324 C CA . VAL A 1 171 ? 0.537 -5.308 3.426 1.00 80.94 171 VAL A CA 1
ATOM 1325 C C . VAL A 1 171 ? 1.384 -6.022 2.372 1.00 80.94 171 VAL A C 1
ATOM 1327 O O . VAL A 1 171 ? 0.833 -6.690 1.496 1.00 80.94 171 VAL A O 1
ATOM 1330 N N . HIS A 1 172 ? 2.712 -5.978 2.497 1.00 74.19 172 HIS A N 1
ATOM 1331 C CA . HIS A 1 172 ? 3.618 -6.630 1.548 1.00 74.19 172 HIS A CA 1
ATOM 1332 C C . HIS A 1 172 ? 3.495 -8.156 1.548 1.00 74.19 172 HIS A C 1
ATOM 1334 O O . HIS A 1 172 ? 3.471 -8.770 0.480 1.00 74.19 172 HIS A O 1
ATOM 1340 N N . LYS A 1 173 ? 3.343 -8.785 2.722 1.00 76.38 173 LYS A N 1
ATOM 1341 C CA . LYS A 1 173 ? 3.105 -10.234 2.833 1.00 76.38 173 LYS A CA 1
ATOM 1342 C C . LYS A 1 173 ? 1.826 -10.661 2.105 1.00 76.38 173 LYS A C 1
ATOM 1344 O O . LYS A 1 173 ? 1.783 -11.746 1.528 1.00 76.38 173 LYS A O 1
ATOM 1349 N N . ASN A 1 174 ? 0.822 -9.788 2.084 1.00 83.25 174 ASN A N 1
ATOM 1350 C CA . ASN A 1 174 ? -0.427 -9.968 1.347 1.00 83.25 174 ASN A CA 1
ATOM 1351 C C . ASN A 1 174 ? -0.382 -9.344 -0.061 1.00 83.25 174 ASN A C 1
ATOM 1353 O O . ASN A 1 174 ? -1.428 -9.111 -0.661 1.00 83.25 174 ASN A O 1
ATOM 1357 N N . ARG A 1 175 ? 0.811 -9.093 -0.622 1.00 80.25 175 ARG A N 1
ATOM 1358 C CA . ARG A 1 175 ? 1.028 -8.602 -1.999 1.00 80.25 175 ARG A CA 1
ATOM 1359 C C . ARG A 1 175 ? 0.387 -7.244 -2.313 1.00 80.25 175 ARG A C 1
ATOM 1361 O O . ARG A 1 175 ? 0.065 -6.9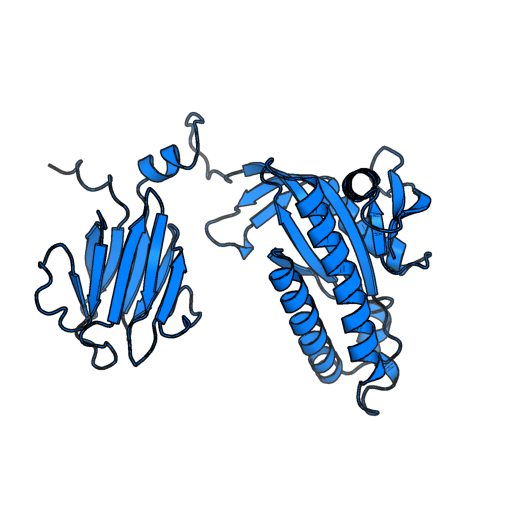76 -3.466 1.00 80.25 175 ARG A O 1
ATOM 1368 N N . GLY A 1 176 ? 0.181 -6.417 -1.295 1.00 73.44 176 GLY A N 1
ATOM 1369 C CA . GLY A 1 176 ? -0.280 -5.044 -1.455 1.00 73.44 176 GLY A CA 1
ATOM 1370 C C . GLY A 1 176 ? 0.869 -4.053 -1.559 1.00 73.44 176 GLY A C 1
ATOM 1371 O O . GLY A 1 176 ? 2.025 -4.362 -1.238 1.00 73.44 176 GLY A O 1
ATOM 1372 N N . THR A 1 177 ? 0.517 -2.833 -1.944 1.00 79.31 177 THR A N 1
ATOM 1373 C CA . THR A 1 177 ? 1.432 -1.696 -2.013 1.00 79.31 177 THR A CA 1
ATOM 1374 C C . THR A 1 177 ? 0.982 -0.628 -1.026 1.00 79.31 177 THR A C 1
ATOM 1376 O O . THR A 1 177 ? -0.160 -0.171 -1.077 1.00 79.31 177 THR A O 1
ATOM 1379 N N . VAL A 1 178 ? 1.875 -0.219 -0.122 1.00 80.31 178 VAL A N 1
ATOM 1380 C CA . VAL A 1 178 ? 1.649 0.965 0.718 1.00 80.31 178 VAL A CA 1
ATOM 1381 C C . VAL A 1 178 ? 1.825 2.200 -0.157 1.00 80.31 178 VAL A C 1
ATOM 1383 O O . VAL A 1 178 ? 2.854 2.359 -0.812 1.00 80.31 178 VAL A O 1
ATOM 1386 N N . LYS A 1 179 ? 0.793 3.040 -0.207 1.00 75.00 179 LYS A N 1
ATOM 1387 C CA . LYS A 1 179 ? 0.765 4.256 -1.015 1.00 75.00 179 LYS A CA 1
ATOM 1388 C C . LYS A 1 179 ? 1.325 5.454 -0.271 1.00 75.00 179 LYS A C 1
ATOM 1390 O O . LYS A 1 179 ? 2.072 6.226 -0.869 1.00 75.00 179 LYS A O 1
ATOM 1395 N N . ASP A 1 180 ? 0.869 5.652 0.962 1.00 76.31 180 ASP A N 1
ATOM 1396 C CA . ASP A 1 180 ? 1.206 6.831 1.752 1.00 76.31 180 ASP A CA 1
ATOM 1397 C C . ASP A 1 180 ? 0.902 6.628 3.243 1.00 76.31 180 ASP A C 1
ATOM 1399 O O . ASP A 1 180 ? 0.072 5.791 3.618 1.00 76.31 180 ASP A O 1
ATOM 1403 N N . PHE A 1 181 ? 1.544 7.450 4.070 1.00 77.69 181 PHE A N 1
ATOM 1404 C CA . PHE A 1 181 ? 1.231 7.649 5.480 1.00 77.69 181 PHE A CA 1
ATOM 1405 C C . PHE A 1 181 ? 0.582 9.030 5.626 1.00 77.69 181 PHE A C 1
ATOM 1407 O O . PHE A 1 181 ? 1.254 10.057 5.711 1.00 77.69 181 PHE A O 1
ATOM 1414 N N . ALA A 1 182 ? -0.749 9.064 5.618 1.00 66.88 182 ALA A N 1
ATOM 1415 C CA . ALA A 1 182 ? -1.524 10.296 5.669 1.00 66.88 182 ALA A CA 1
ATOM 1416 C C . ALA A 1 182 ? -1.832 10.666 7.128 1.00 66.88 182 ALA A C 1
ATOM 1418 O O . ALA A 1 182 ? -2.902 10.360 7.648 1.00 66.88 182 ALA A O 1
ATOM 1419 N N . GLY A 1 183 ? -0.875 11.316 7.796 1.00 70.75 183 GLY A N 1
ATOM 1420 C CA . GLY A 1 183 ? -0.989 11.643 9.219 1.00 70.75 183 GLY A CA 1
ATOM 1421 C C . GLY A 1 183 ? -0.886 10.390 10.091 1.00 70.75 183 GLY A C 1
ATOM 1422 O O . GLY A 1 183 ? 0.171 9.764 10.160 1.00 70.75 183 GLY A O 1
ATOM 1423 N N . ASP A 1 184 ? -1.977 10.043 10.768 1.00 76.88 184 ASP A N 1
ATOM 1424 C CA . ASP A 1 184 ? -2.142 8.828 11.572 1.00 76.88 184 ASP A CA 1
ATOM 1425 C C . ASP A 1 184 ? -2.744 7.642 10.808 1.00 76.88 184 ASP A C 1
ATOM 1427 O O . ASP A 1 184 ? -2.903 6.554 11.370 1.00 76.88 184 ASP A O 1
ATOM 1431 N N . ALA A 1 185 ? -3.029 7.835 9.518 1.00 85.38 185 ALA A N 1
ATOM 1432 C CA . ALA A 1 185 ? -3.549 6.795 8.654 1.00 85.38 185 ALA A CA 1
ATOM 1433 C C . ALA A 1 185 ? -2.460 6.150 7.785 1.00 85.38 185 ALA A C 1
ATOM 1435 O O . ALA A 1 185 ? -1.628 6.829 7.180 1.00 85.38 185 ALA A O 1
ATOM 1436 N N . ILE A 1 186 ? -2.530 4.829 7.630 1.00 89.38 186 ILE A N 1
ATOM 1437 C CA . ILE A 1 186 ? -1.819 4.092 6.581 1.00 89.38 186 ILE A CA 1
ATOM 1438 C C . ILE A 1 186 ? -2.768 3.851 5.407 1.00 89.38 186 ILE A C 1
ATOM 1440 O O . ILE A 1 186 ? -3.870 3.327 5.584 1.00 89.38 186 ILE A O 1
ATOM 1444 N N . PHE A 1 187 ? -2.335 4.218 4.201 1.00 88.81 187 PHE A N 1
ATOM 1445 C CA . PHE A 1 187 ? -3.072 3.979 2.965 1.00 88.81 187 PHE A CA 1
ATOM 1446 C C . PHE A 1 187 ? -2.336 2.955 2.103 1.00 88.81 187 PHE A C 1
ATOM 1448 O O . PHE A 1 187 ? -1.181 3.149 1.728 1.00 88.81 187 PHE A O 1
ATOM 1455 N N . ALA A 1 188 ? -3.017 1.865 1.764 1.00 87.69 188 ALA A N 1
ATOM 1456 C CA . ALA A 1 188 ? -2.517 0.805 0.905 1.00 87.69 188 ALA A CA 1
ATOM 1457 C C . ALA A 1 188 ? -3.532 0.440 -0.180 1.00 87.69 188 ALA A C 1
ATOM 1459 O O . ALA A 1 188 ? -4.721 0.763 -0.097 1.00 87.69 188 ALA A O 1
ATOM 1460 N N . PHE A 1 189 ? -3.058 -0.247 -1.214 1.00 87.06 189 PHE A N 1
ATOM 1461 C CA . PHE A 1 189 ? -3.900 -0.673 -2.318 1.00 87.06 189 PHE A CA 1
ATOM 1462 C C . PHE A 1 189 ? -3.410 -1.959 -2.985 1.00 87.06 189 PHE A C 1
ATOM 1464 O O . PHE A 1 189 ? -2.243 -2.343 -2.877 1.00 87.06 189 PHE A O 1
ATOM 1471 N N . TRP A 1 190 ? -4.335 -2.601 -3.696 1.00 88.38 190 TRP A N 1
ATOM 1472 C CA . TRP A 1 190 ? -4.105 -3.770 -4.532 1.00 88.38 190 TRP A CA 1
ATOM 1473 C C . TRP A 1 190 ? -4.724 -3.547 -5.908 1.00 88.38 190 TRP A C 1
ATOM 1475 O O . TRP A 1 190 ? -5.926 -3.302 -6.021 1.00 88.38 190 TRP A O 1
ATOM 1485 N N . GLU A 1 191 ? -3.909 -3.653 -6.951 1.00 81.44 191 GLU A N 1
ATOM 1486 C CA . GLU A 1 191 ? -4.363 -3.528 -8.334 1.00 81.44 191 GLU A CA 1
ATOM 1487 C C . GLU A 1 191 ? -4.958 -4.843 -8.829 1.00 81.44 191 GLU A C 1
ATOM 1489 O O . GLU A 1 191 ? -4.346 -5.904 -8.692 1.00 81.44 191 GLU A O 1
ATOM 1494 N N . HIS A 1 192 ? -6.149 -4.772 -9.417 1.00 78.88 192 HIS A N 1
ATOM 1495 C CA . HIS A 1 192 ? -6.787 -5.921 -10.037 1.00 78.88 192 HIS A CA 1
ATOM 1496 C C . HIS A 1 192 ? -6.171 -6.178 -11.411 1.00 78.88 192 HIS A C 1
ATOM 1498 O O . HIS A 1 192 ? -5.937 -5.250 -12.171 1.00 78.88 192 HIS A O 1
ATOM 1504 N N . ASN A 1 193 ? -5.898 -7.441 -11.738 1.00 65.88 193 ASN A N 1
ATOM 1505 C CA . ASN A 1 193 ? -5.280 -7.826 -13.013 1.00 65.88 193 ASN A CA 1
ATOM 1506 C C . ASN A 1 193 ? -6.181 -8.734 -13.868 1.00 65.88 193 ASN A C 1
ATOM 1508 O O . ASN A 1 193 ? -5.685 -9.453 -14.738 1.00 65.88 193 ASN A O 1
ATOM 1512 N N . HIS A 1 194 ? -7.491 -8.728 -13.592 1.00 61.78 194 HIS A N 1
ATOM 1513 C CA . HIS A 1 194 ? -8.553 -9.447 -14.307 1.00 61.78 194 HIS A CA 1
ATOM 1514 C C . HIS A 1 194 ? -8.437 -10.981 -14.340 1.00 61.78 194 HIS A C 1
ATOM 1516 O O . HIS A 1 194 ? -9.284 -11.642 -14.940 1.00 61.78 194 HIS A O 1
ATOM 1522 N N . ARG A 1 195 ? -7.420 -11.576 -13.700 1.00 59.09 195 ARG A N 1
ATOM 1523 C CA . ARG A 1 195 ? -7.264 -13.038 -13.626 1.00 59.09 195 ARG A CA 1
ATOM 1524 C C . ARG A 1 195 ? -8.018 -13.654 -12.450 1.00 59.09 195 ARG A C 1
ATOM 1526 O O . ARG A 1 195 ? -8.554 -14.745 -12.604 1.00 59.09 195 ARG A O 1
ATOM 1533 N N . ASP A 1 196 ? -8.044 -12.978 -11.301 1.00 71.88 196 ASP A N 1
ATOM 1534 C CA . ASP A 1 196 ? -8.773 -13.411 -10.099 1.00 71.88 196 ASP A CA 1
ATOM 1535 C C . ASP A 1 196 ? -9.055 -12.213 -9.171 1.00 71.88 196 ASP A C 1
ATOM 1537 O O . ASP A 1 196 ? -8.362 -11.972 -8.179 1.00 71.88 196 ASP A O 1
ATOM 1541 N N . ASP A 1 197 ? -10.074 -11.426 -9.519 1.00 77.50 197 ASP A N 1
ATOM 1542 C CA . ASP A 1 197 ? -10.441 -10.210 -8.781 1.00 77.50 197 ASP A CA 1
ATOM 1543 C C . ASP A 1 197 ? -10.876 -10.506 -7.333 1.00 77.50 197 ASP A C 1
ATOM 1545 O O . ASP A 1 197 ? -10.605 -9.716 -6.424 1.00 77.50 197 ASP A O 1
ATOM 1549 N N . SER A 1 198 ? -11.493 -11.668 -7.092 1.00 87.06 198 SER A N 1
ATOM 1550 C CA . SER A 1 198 ? -11.890 -12.109 -5.752 1.00 87.06 198 SER A CA 1
ATOM 1551 C C . SER A 1 198 ? -10.688 -12.466 -4.880 1.00 87.06 198 SER A C 1
ATOM 1553 O O . SER A 1 198 ? -10.700 -12.177 -3.686 1.00 87.06 198 SER A O 1
ATOM 1555 N N . ALA A 1 199 ? -9.626 -13.078 -5.417 1.00 88.00 199 ALA A N 1
ATOM 1556 C CA . ALA A 1 199 ? -8.390 -13.291 -4.655 1.00 88.00 199 ALA A CA 1
ATOM 1557 C C . ALA A 1 199 ? -7.748 -11.979 -4.198 1.00 88.00 199 ALA A C 1
ATOM 1559 O O . ALA A 1 199 ? -7.213 -11.914 -3.093 1.00 88.00 199 ALA A O 1
ATOM 1560 N N . ILE A 1 200 ? -7.830 -10.935 -5.018 1.00 88.50 200 ILE A N 1
ATOM 1561 C CA . ILE A 1 200 ? -7.207 -9.644 -4.729 1.00 88.50 200 ILE A CA 1
ATOM 1562 C C . ILE A 1 200 ? -7.950 -8.924 -3.600 1.00 88.50 200 ILE A C 1
ATOM 1564 O O . ILE A 1 200 ? -7.326 -8.548 -2.605 1.00 88.50 200 ILE A O 1
ATOM 1568 N N . ALA A 1 201 ? -9.283 -8.845 -3.683 1.00 94.38 201 ALA A N 1
ATOM 1569 C CA . ALA A 1 201 ? -10.107 -8.314 -2.596 1.00 94.38 201 ALA A CA 1
ATOM 1570 C C . ALA A 1 201 ? -9.929 -9.120 -1.294 1.00 94.38 201 ALA A C 1
ATOM 1572 O O . ALA A 1 201 ? -9.786 -8.544 -0.215 1.00 94.38 201 ALA A O 1
ATOM 1573 N N . ARG A 1 202 ? -9.844 -10.457 -1.390 1.00 94.88 202 ARG A N 1
ATOM 1574 C CA . ARG A 1 202 ? -9.549 -11.323 -0.235 1.00 94.88 202 ARG A CA 1
ATOM 1575 C C . ARG A 1 202 ? -8.202 -11.010 0.401 1.00 94.88 202 ARG A C 1
ATOM 1577 O O . ARG A 1 202 ? -8.135 -10.955 1.623 1.00 94.88 202 ARG A O 1
ATOM 1584 N N . SER A 1 203 ? -7.159 -10.791 -0.398 1.00 93.00 203 SER A N 1
ATOM 1585 C CA . SER A 1 203 ? -5.816 -10.473 0.101 1.00 93.00 203 SER A CA 1
ATOM 1586 C C . SER A 1 203 ? -5.810 -9.175 0.914 1.00 93.00 203 SER A C 1
ATOM 1588 O O . SER A 1 203 ? -5.212 -9.114 1.987 1.00 93.00 203 SER A O 1
ATOM 1590 N N . ALA A 1 204 ? -6.543 -8.155 0.457 1.00 96.62 204 ALA A N 1
ATOM 1591 C CA . ALA A 1 204 ? -6.707 -6.904 1.194 1.00 96.62 204 ALA A CA 1
ATOM 1592 C C . ALA A 1 204 ? -7.470 -7.099 2.519 1.00 96.62 204 ALA A C 1
ATOM 1594 O O . ALA A 1 204 ? -7.050 -6.596 3.561 1.00 96.62 204 ALA A O 1
ATOM 1595 N N . CYS A 1 205 ? -8.559 -7.875 2.512 1.00 97.56 205 CYS A N 1
ATOM 1596 C CA . CYS A 1 205 ? -9.315 -8.199 3.726 1.00 97.56 205 CYS A CA 1
ATOM 1597 C C . CYS A 1 205 ? -8.493 -9.028 4.730 1.00 97.56 205 CYS A C 1
ATOM 1599 O O . CYS A 1 205 ? -8.522 -8.750 5.928 1.00 97.56 205 CYS A O 1
ATOM 1601 N N . GLN A 1 206 ? -7.705 -9.996 4.255 1.00 97.31 206 GLN A N 1
ATOM 1602 C CA . GLN A 1 206 ? -6.775 -10.766 5.087 1.00 97.31 206 GLN A CA 1
ATOM 1603 C C . GLN A 1 206 ? -5.674 -9.883 5.678 1.00 97.31 206 GLN A C 1
ATOM 1605 O O . GLN A 1 206 ? -5.319 -10.045 6.846 1.00 97.31 206 GLN A O 1
ATOM 1610 N N . ALA A 1 207 ? -5.166 -8.920 4.903 1.00 96.56 207 ALA A N 1
ATOM 1611 C CA . ALA A 1 207 ? -4.228 -7.927 5.406 1.00 96.56 207 ALA A CA 1
ATOM 1612 C C . ALA A 1 207 ? -4.851 -7.105 6.541 1.00 96.56 207 ALA A C 1
ATOM 1614 O O . ALA A 1 207 ? -4.216 -6.967 7.581 1.00 96.56 207 ALA A O 1
ATOM 1615 N N . ALA A 1 208 ? -6.091 -6.627 6.393 1.00 97.19 208 ALA A N 1
ATOM 1616 C CA . ALA A 1 208 ? -6.778 -5.863 7.436 1.00 97.19 208 ALA A CA 1
ATOM 1617 C C . ALA A 1 208 ? -6.985 -6.670 8.730 1.00 97.19 208 ALA A C 1
ATOM 1619 O O . ALA A 1 208 ? -6.692 -6.168 9.813 1.00 97.19 208 ALA A O 1
ATOM 1620 N N . LEU A 1 209 ? -7.414 -7.933 8.631 1.00 96.25 209 LEU A N 1
ATOM 1621 C CA . LEU A 1 209 ? -7.575 -8.819 9.793 1.00 96.25 209 LEU A CA 1
ATOM 1622 C C . LEU A 1 209 ? -6.237 -9.062 10.510 1.00 96.25 209 LEU A C 1
ATOM 1624 O O . LEU A 1 209 ? -6.139 -8.948 11.732 1.00 96.25 209 LEU A O 1
ATOM 1628 N N . ALA A 1 210 ? -5.173 -9.332 9.749 1.00 96.75 210 ALA A N 1
ATOM 1629 C CA . ALA A 1 210 ? -3.836 -9.509 10.309 1.00 96.75 210 ALA A CA 1
ATOM 1630 C C . ALA A 1 210 ? -3.295 -8.213 10.941 1.00 96.75 210 ALA A C 1
ATOM 1632 O O . ALA A 1 210 ? -2.680 -8.257 12.006 1.00 96.75 210 ALA A O 1
ATOM 1633 N N . GLN A 1 211 ? -3.545 -7.060 10.314 1.00 95.88 211 GLN A N 1
ATOM 1634 C CA . GLN A 1 211 ? -3.190 -5.742 10.840 1.00 95.88 211 GLN A CA 1
ATOM 1635 C C . GLN A 1 211 ? -3.915 -5.442 12.152 1.00 95.88 211 GLN A C 1
ATOM 1637 O O . GLN A 1 211 ? -3.286 -4.962 13.093 1.00 95.88 211 GLN A O 1
ATOM 1642 N N . GLN A 1 212 ? -5.204 -5.772 12.239 1.00 94.25 212 GLN A N 1
ATOM 1643 C CA . GLN A 1 212 ? -5.984 -5.624 13.462 1.00 94.25 212 GLN A CA 1
ATOM 1644 C C . GLN A 1 212 ? -5.380 -6.431 14.607 1.00 94.25 212 GLN A C 1
ATOM 1646 O O . GLN A 1 212 ? -5.138 -5.892 15.688 1.00 94.25 212 GLN A O 1
ATOM 1651 N N . GLN A 1 213 ? -5.068 -7.701 14.360 1.00 93.69 213 GLN A N 1
ATOM 1652 C CA . GLN A 1 213 ? -4.476 -8.561 15.376 1.00 93.69 213 GLN A CA 1
ATOM 1653 C C . GLN A 1 213 ? -3.076 -8.086 15.794 1.00 93.69 213 GLN A C 1
ATOM 1655 O O . GLN A 1 213 ? -2.757 -8.073 16.983 1.00 93.69 213 GLN A O 1
ATOM 1660 N N . ALA A 1 214 ? -2.254 -7.644 14.839 1.00 94.44 214 ALA A N 1
ATOM 1661 C CA . ALA A 1 214 ? -0.925 -7.108 15.113 1.00 94.44 214 ALA A CA 1
ATOM 1662 C C . ALA A 1 214 ? -0.971 -5.803 15.923 1.00 94.44 214 ALA A C 1
ATOM 1664 O O . ALA A 1 214 ? -0.175 -5.639 16.846 1.00 94.44 214 ALA A O 1
ATOM 1665 N N . ALA A 1 215 ? -1.914 -4.905 15.625 1.00 92.56 215 ALA A N 1
ATOM 1666 C CA . ALA A 1 215 ? -2.098 -3.662 16.370 1.00 92.56 215 ALA A CA 1
ATOM 1667 C C . ALA A 1 215 ? -2.523 -3.932 17.821 1.00 92.56 215 ALA A C 1
ATOM 1669 O O . ALA A 1 215 ? -1.913 -3.393 18.743 1.00 92.56 215 ALA A O 1
ATOM 1670 N N . ILE A 1 216 ? -3.497 -4.828 18.034 1.00 91.38 216 ILE A N 1
ATOM 1671 C CA . ILE A 1 216 ? -3.932 -5.243 19.380 1.00 91.38 216 ILE A CA 1
ATOM 1672 C C . ILE A 1 216 ? -2.742 -5.783 20.182 1.00 91.38 216 ILE A C 1
ATOM 1674 O O . ILE A 1 216 ? -2.513 -5.352 21.312 1.00 91.38 216 ILE A O 1
ATOM 1678 N N . MET A 1 217 ? -1.953 -6.680 19.582 1.00 92.56 217 MET A N 1
ATOM 1679 C CA . MET A 1 217 ? -0.775 -7.271 20.223 1.00 92.56 217 MET A CA 1
ATOM 1680 C C . MET A 1 217 ? 0.320 -6.243 20.517 1.00 92.56 217 MET A C 1
ATOM 1682 O O . MET A 1 217 ? 0.977 -6.328 21.554 1.00 92.56 217 MET A O 1
ATOM 1686 N N . LEU A 1 218 ? 0.548 -5.284 19.618 1.00 92.69 218 LEU A N 1
ATOM 1687 C CA . LEU A 1 218 ? 1.531 -4.227 19.833 1.00 92.69 218 LEU A CA 1
ATOM 1688 C C . LEU A 1 218 ? 1.123 -3.368 21.031 1.00 92.69 218 LEU A C 1
ATOM 1690 O O . LEU A 1 218 ? 1.901 -3.220 21.972 1.00 92.69 218 LEU A O 1
ATOM 1694 N N . PHE A 1 219 ? -0.108 -2.851 21.024 1.00 90.44 219 PHE A N 1
ATOM 1695 C CA . PHE A 1 219 ? -0.589 -1.949 22.066 1.00 90.44 219 PHE A CA 1
ATOM 1696 C C . PHE A 1 219 ? -0.692 -2.632 23.428 1.00 90.44 219 PHE A C 1
ATOM 1698 O O . PHE A 1 219 ? -0.285 -2.037 24.426 1.00 90.44 219 PHE A O 1
ATOM 1705 N N . SER A 1 220 ? -1.127 -3.894 23.492 1.00 89.50 220 SER A N 1
ATOM 1706 C CA . SER A 1 220 ? -1.202 -4.632 24.759 1.00 89.50 220 SER A CA 1
ATOM 1707 C C . SER A 1 220 ? 0.168 -4.866 25.403 1.00 89.50 220 SER A C 1
ATOM 1709 O O . SER A 1 220 ? 0.264 -4.944 26.627 1.00 89.50 220 SER A O 1
ATOM 1711 N N . ASN A 1 221 ? 1.229 -4.960 24.595 1.00 91.25 221 ASN A N 1
ATOM 1712 C CA . ASN A 1 221 ? 2.593 -5.244 25.050 1.00 91.25 221 ASN A CA 1
ATOM 1713 C C . ASN A 1 221 ? 3.454 -3.991 25.258 1.00 91.25 221 ASN A C 1
ATOM 1715 O O . ASN A 1 221 ? 4.625 -4.108 25.627 1.00 91.25 221 ASN A O 1
ATOM 1719 N N . LEU A 1 222 ? 2.907 -2.790 25.049 1.00 89.50 222 LEU A N 1
ATOM 1720 C CA . LEU A 1 222 ? 3.675 -1.563 25.226 1.00 89.50 222 LEU A CA 1
ATOM 1721 C C . LEU A 1 222 ? 4.175 -1.412 26.676 1.00 89.50 222 LEU A C 1
ATOM 1723 O O . LEU A 1 222 ? 3.402 -1.631 27.612 1.00 89.50 222 LEU A O 1
ATOM 1727 N N . PRO A 1 223 ? 5.428 -0.978 26.903 1.00 88.50 223 PRO A N 1
ATOM 1728 C CA . PRO A 1 223 ? 5.957 -0.661 28.232 1.00 88.50 223 PRO A CA 1
ATOM 1729 C C . PRO A 1 223 ? 5.093 0.312 29.055 1.00 88.50 223 PRO A C 1
ATOM 1731 O O . PRO A 1 223 ? 4.305 1.082 28.510 1.00 88.50 223 PRO A O 1
ATOM 1734 N N . GLU A 1 224 ? 5.270 0.332 30.380 1.00 86.81 224 GLU A N 1
ATOM 1735 C CA . GLU A 1 224 ? 4.483 1.180 31.297 1.00 86.81 224 GLU A CA 1
ATOM 1736 C C . GLU A 1 224 ? 4.588 2.683 30.982 1.00 86.81 224 GLU A C 1
ATOM 1738 O O . GLU A 1 224 ? 3.591 3.405 31.090 1.00 86.81 224 GLU A O 1
ATOM 1743 N N . LYS A 1 225 ? 5.750 3.135 30.475 1.00 84.31 225 LYS A N 1
ATOM 1744 C CA . LYS A 1 225 ? 5.957 4.512 29.979 1.00 84.31 225 LYS A CA 1
ATOM 1745 C C . LYS A 1 225 ? 4.950 4.923 28.887 1.00 84.31 225 LYS A C 1
ATOM 1747 O O . LYS A 1 225 ? 4.727 6.109 28.681 1.00 84.31 225 LYS A O 1
ATOM 1752 N N . PHE A 1 226 ? 4.297 3.953 28.242 1.00 83.06 226 PHE A N 1
ATOM 1753 C CA . PHE A 1 226 ? 3.270 4.135 27.215 1.00 83.06 226 PHE A CA 1
ATOM 1754 C C . PHE A 1 226 ? 1.881 3.647 27.646 1.00 83.06 226 PHE A C 1
ATOM 1756 O O . PHE A 1 226 ? 1.035 3.367 26.801 1.00 83.06 226 PHE A O 1
ATOM 1763 N N . SER A 1 227 ? 1.607 3.530 28.946 1.00 81.44 227 SER A N 1
ATOM 1764 C CA . SER A 1 227 ? 0.324 3.032 29.472 1.00 81.44 227 SER A CA 1
ATOM 1765 C C . SER A 1 227 ? -0.915 3.702 28.852 1.00 81.44 227 SER A C 1
ATOM 1767 O O . SER A 1 227 ? -1.914 3.030 28.609 1.00 81.44 227 SER A O 1
ATOM 1769 N N . LYS A 1 228 ? -0.835 4.998 28.515 1.00 79.50 228 LYS A N 1
ATOM 1770 C CA . LYS A 1 228 ? -1.907 5.758 27.840 1.00 79.50 228 LYS A CA 1
ATOM 1771 C C . LYS A 1 228 ? -2.181 5.317 26.394 1.00 79.50 228 LYS A C 1
ATOM 1773 O O . LYS A 1 228 ? -3.264 5.578 25.888 1.00 79.50 228 LYS A O 1
ATOM 1778 N N . LEU A 1 229 ? -1.216 4.669 25.744 1.00 80.62 229 LEU A N 1
ATOM 1779 C CA . LEU A 1 229 ? -1.280 4.218 24.350 1.00 80.62 229 LEU A CA 1
ATOM 1780 C C . LEU A 1 229 ? -1.746 2.762 24.217 1.00 80.62 229 LEU A C 1
ATOM 1782 O O . LEU A 1 229 ? -2.057 2.319 23.118 1.00 80.62 229 LEU A O 1
ATOM 1786 N N . ARG A 1 230 ? -1.832 2.017 25.327 1.00 83.00 230 ARG A N 1
ATOM 1787 C CA . ARG A 1 230 ? -2.235 0.598 25.333 1.00 83.00 230 ARG A CA 1
ATOM 1788 C C . ARG A 1 230 ? -3.679 0.353 24.892 1.00 83.00 230 ARG A C 1
ATOM 1790 O O . ARG A 1 230 ? -4.022 -0.771 24.550 1.00 83.00 230 ARG A O 1
ATOM 1797 N N . TYR A 1 231 ? -4.507 1.393 24.929 1.00 77.50 231 TYR A N 1
ATOM 1798 C CA . TYR A 1 231 ? -5.925 1.351 24.564 1.00 77.50 231 TYR A CA 1
ATOM 1799 C C . TYR A 1 231 ? -6.193 1.954 23.187 1.00 77.50 231 TYR A C 1
ATOM 1801 O O . TYR A 1 231 ? -7.337 2.268 22.868 1.00 77.50 231 TYR A O 1
ATOM 1809 N N . LEU A 1 232 ? -5.142 2.188 22.397 1.00 82.38 232 LEU A N 1
ATOM 1810 C CA . LEU A 1 232 ? -5.331 2.631 21.031 1.00 82.38 232 LEU A CA 1
ATOM 1811 C C . LEU A 1 232 ? -6.007 1.540 20.212 1.00 82.38 232 LEU A C 1
ATOM 1813 O O . LEU A 1 232 ? -5.719 0.352 20.324 1.00 82.38 232 LEU A O 1
ATOM 1817 N N . GLU A 1 233 ? -6.901 1.994 19.356 1.00 86.31 233 GLU A N 1
ATOM 1818 C CA . GLU A 1 233 ? -7.623 1.177 18.405 1.00 86.31 233 GLU A CA 1
ATOM 1819 C C . GLU A 1 233 ? -7.494 1.837 17.042 1.00 86.31 233 GLU A C 1
ATOM 1821 O O . GLU A 1 233 ? -7.333 3.056 16.938 1.00 86.31 233 GLU A O 1
ATOM 1826 N N . LEU A 1 234 ? -7.567 1.032 15.992 1.00 91.12 234 LEU A N 1
ATOM 1827 C CA . LEU A 1 234 ? -7.632 1.528 14.628 1.00 91.12 234 LEU A CA 1
ATOM 1828 C C . LEU A 1 234 ? -8.979 1.147 14.022 1.00 91.12 234 LEU A C 1
ATOM 1830 O O . LEU A 1 234 ? -9.619 0.177 14.434 1.00 91.12 234 LEU A O 1
ATOM 1834 N N . GLY A 1 235 ? -9.389 1.919 13.030 1.00 93.44 235 GLY A N 1
ATOM 1835 C CA . GLY A 1 235 ? -10.501 1.618 12.145 1.00 93.44 235 GLY A CA 1
ATOM 1836 C C . GLY A 1 235 ? -9.980 1.404 10.737 1.00 93.44 235 GLY A C 1
ATOM 1837 O O . GLY A 1 235 ? -9.241 2.231 10.204 1.00 93.44 235 GLY A O 1
ATOM 1838 N N . TRP A 1 236 ? -10.382 0.297 10.129 1.00 95.81 236 TRP A N 1
ATOM 1839 C CA . TRP A 1 236 ? -10.034 -0.088 8.774 1.00 95.81 236 TRP A CA 1
ATOM 1840 C C . TRP A 1 236 ? -11.221 0.134 7.845 1.00 95.81 236 TRP A C 1
ATOM 1842 O O . TRP A 1 236 ? -12.322 -0.359 8.087 1.00 95.81 236 TRP A O 1
ATOM 1852 N N . GLY A 1 237 ? -10.978 0.845 6.752 1.00 95.81 237 GLY A N 1
ATOM 1853 C CA . GLY A 1 237 ? -11.901 1.011 5.641 1.00 95.81 237 GLY A CA 1
ATOM 1854 C C . GLY A 1 237 ? -11.369 0.313 4.400 1.00 95.81 237 GLY A C 1
ATOM 1855 O O . GLY A 1 237 ? -10.252 0.604 3.973 1.00 95.81 237 GLY A O 1
ATOM 1856 N N . ILE A 1 238 ? -12.165 -0.578 3.805 1.00 97.88 238 ILE A N 1
ATOM 1857 C CA . ILE A 1 238 ? -11.788 -1.286 2.574 1.00 97.88 238 ILE A CA 1
ATOM 1858 C C . ILE A 1 238 ? -12.816 -1.030 1.479 1.00 97.88 238 ILE A C 1
ATOM 1860 O O . ILE A 1 238 ? -13.985 -1.409 1.589 1.00 97.88 238 ILE A O 1
ATOM 1864 N N . ALA A 1 239 ? -12.379 -0.430 0.378 1.00 96.75 239 ALA A N 1
ATOM 1865 C CA . ALA A 1 239 ? -13.249 -0.141 -0.753 1.00 96.75 239 ALA A CA 1
ATOM 1866 C C . ALA A 1 239 ? -12.644 -0.667 -2.049 1.00 96.75 239 ALA A C 1
ATOM 1868 O O . ALA A 1 239 ? -11.507 -0.350 -2.382 1.00 96.75 239 ALA A O 1
ATOM 1869 N N . THR A 1 240 ? -13.433 -1.429 -2.800 1.00 95.94 240 THR A N 1
ATOM 1870 C CA . THR A 1 240 ? -13.077 -1.848 -4.155 1.00 95.94 240 THR A CA 1
ATOM 1871 C C . THR A 1 240 ? -13.807 -0.977 -5.161 1.00 95.94 240 THR A C 1
ATOM 1873 O O . THR A 1 240 ? -15.023 -0.799 -5.058 1.00 95.94 240 THR A O 1
ATOM 1876 N N . GLY A 1 241 ? -13.111 -0.478 -6.175 1.00 91.81 241 GLY A N 1
ATOM 1877 C CA . GLY A 1 241 ? -13.753 0.276 -7.245 1.00 91.81 241 GLY A CA 1
ATOM 1878 C C . GLY A 1 241 ? -12.799 0.726 -8.343 1.00 91.81 241 GLY A C 1
ATOM 1879 O O . GLY A 1 241 ? -11.599 0.464 -8.261 1.00 91.81 241 GLY A O 1
ATOM 1880 N N . PRO A 1 242 ? -13.350 1.322 -9.411 1.00 86.94 242 PRO A N 1
ATOM 1881 C CA . PRO A 1 242 ? -12.551 1.870 -10.489 1.00 86.94 242 PRO A CA 1
ATOM 1882 C C . PRO A 1 242 ? -11.837 3.141 -10.025 1.00 86.94 242 PRO A C 1
ATOM 1884 O O . PRO A 1 242 ? -12.437 4.021 -9.402 1.00 86.94 242 PRO A O 1
ATOM 1887 N N . VAL A 1 243 ? -10.566 3.251 -10.383 1.00 82.62 243 VAL A N 1
ATOM 1888 C CA . VAL A 1 243 ? -9.749 4.440 -10.189 1.00 82.62 243 VAL A CA 1
ATOM 1889 C C . VAL A 1 243 ? -8.976 4.753 -11.451 1.00 82.62 243 VAL A C 1
ATOM 1891 O O . VAL A 1 243 ? -8.572 3.877 -12.212 1.00 82.62 243 VAL A O 1
ATOM 1894 N N . THR A 1 244 ? -8.714 6.036 -11.623 1.00 73.88 244 THR A N 1
ATOM 1895 C CA . THR A 1 244 ? -7.694 6.509 -12.538 1.00 73.88 244 THR A CA 1
ATOM 1896 C C . THR A 1 244 ? -6.361 6.462 -11.809 1.00 73.88 244 THR A C 1
ATOM 1898 O O . THR A 1 244 ? -6.133 7.229 -10.872 1.00 73.88 244 THR A O 1
ATOM 1901 N N . VAL A 1 245 ? -5.486 5.557 -12.230 1.00 65.62 245 VAL A N 1
ATOM 1902 C CA . VAL A 1 245 ? -4.103 5.483 -11.771 1.00 65.62 245 VAL A CA 1
ATOM 1903 C C . VAL A 1 245 ? -3.280 6.407 -12.648 1.00 65.62 245 VAL A C 1
ATOM 1905 O O . VAL A 1 245 ? -3.066 6.124 -13.822 1.00 65.62 245 VAL A O 1
ATOM 1908 N N . SER A 1 246 ? -2.854 7.524 -12.083 1.00 53.97 246 SER A N 1
ATOM 1909 C CA . SER A 1 246 ? -2.072 8.562 -12.741 1.00 53.97 246 SER A CA 1
ATOM 1910 C C . SER A 1 246 ? -0.672 8.616 -12.136 1.00 53.97 246 SER A C 1
ATOM 1912 O O . SER A 1 246 ? -0.517 8.375 -10.946 1.00 53.97 246 SER A O 1
ATOM 1914 N N . HIS A 1 247 ? 0.349 8.939 -12.923 1.00 50.28 247 HIS A N 1
ATOM 1915 C CA . HIS A 1 247 ? 1.673 9.255 -12.389 1.00 50.28 247 HIS A CA 1
ATOM 1916 C C . HIS A 1 247 ? 1.977 10.734 -12.628 1.00 50.28 247 HIS A C 1
ATOM 1918 O O . HIS A 1 247 ? 2.133 11.174 -13.769 1.00 50.28 247 HIS A O 1
ATOM 1924 N N . TYR A 1 248 ? 2.077 11.513 -11.551 1.00 42.47 248 TYR A N 1
ATOM 1925 C CA . TYR A 1 248 ? 2.535 12.901 -11.611 1.00 42.47 248 TYR A CA 1
ATOM 1926 C C . TYR A 1 248 ? 4.073 12.941 -11.625 1.00 42.47 248 TYR A C 1
ATOM 1928 O O . TYR A 1 248 ? 4.728 13.294 -10.649 1.00 42.47 248 TYR A O 1
ATOM 1936 N N . GLY A 1 249 ? 4.680 12.533 -12.736 1.00 37.31 249 GLY A N 1
ATOM 1937 C CA . GLY A 1 249 ? 6.134 12.365 -12.851 1.00 37.31 249 GLY A CA 1
ATOM 1938 C C . GLY A 1 249 ? 6.583 10.915 -12.640 1.00 37.31 249 GLY A C 1
ATOM 1939 O O . GLY A 1 249 ? 5.767 10.005 -12.618 1.00 37.31 249 GLY A O 1
ATOM 1940 N N . VAL A 1 250 ? 7.893 10.686 -12.529 1.00 34.50 250 VAL A N 1
ATOM 1941 C CA . VAL A 1 250 ? 8.512 9.366 -12.796 1.00 34.50 250 VAL A CA 1
ATOM 1942 C C . VAL A 1 250 ? 8.706 8.487 -11.536 1.00 34.50 250 VAL A C 1
ATOM 1944 O O . VAL A 1 250 ? 9.252 7.395 -11.623 1.00 34.50 250 VAL A O 1
ATOM 1947 N N . ARG A 1 251 ? 8.278 8.935 -10.342 1.00 34.41 251 ARG A N 1
ATOM 1948 C CA . ARG A 1 251 ? 8.455 8.217 -9.054 1.00 34.41 251 ARG A CA 1
ATOM 1949 C C . ARG A 1 251 ? 7.174 7.485 -8.623 1.00 34.41 251 ARG A C 1
ATOM 1951 O O . ARG A 1 251 ? 6.078 7.976 -8.879 1.00 34.41 251 ARG A O 1
ATOM 1958 N N . SER A 1 252 ? 7.285 6.370 -7.894 1.00 36.00 252 SER A N 1
ATOM 1959 C CA . SER A 1 252 ? 6.130 5.625 -7.346 1.00 36.00 252 SER A CA 1
ATOM 1960 C C . SER A 1 252 ? 5.362 6.396 -6.260 1.00 36.00 252 SER A C 1
ATOM 1962 O O . SER A 1 252 ? 4.146 6.257 -6.137 1.00 36.00 252 SER A O 1
ATOM 1964 N N . GLU A 1 253 ? 6.032 7.280 -5.517 1.00 39.34 253 GLU A N 1
ATOM 1965 C CA . GLU A 1 253 ? 5.390 8.230 -4.595 1.00 39.34 253 GLU A CA 1
ATOM 1966 C C . GLU A 1 253 ? 4.470 9.234 -5.315 1.00 39.34 253 GLU A C 1
ATOM 1968 O O . GLU A 1 253 ? 3.474 9.678 -4.740 1.00 39.34 253 GLU A O 1
ATOM 1973 N N . ASN A 1 254 ? 4.710 9.478 -6.608 1.00 44.25 254 ASN A N 1
ATOM 1974 C CA . ASN A 1 254 ? 3.892 10.345 -7.455 1.00 44.25 254 ASN A CA 1
ATOM 1975 C C . ASN A 1 254 ? 2.737 9.609 -8.151 1.00 44.25 254 ASN A C 1
ATOM 1977 O O . ASN A 1 254 ? 2.042 10.196 -8.987 1.00 44.25 254 ASN A O 1
ATOM 1981 N N . LEU A 1 255 ? 2.517 8.336 -7.810 1.00 53.56 255 LEU A N 1
ATOM 1982 C CA . LEU A 1 255 ? 1.290 7.631 -8.149 1.00 53.56 255 LEU A CA 1
ATOM 1983 C C . LEU A 1 255 ? 0.107 8.398 -7.543 1.00 53.56 255 LEU A C 1
ATOM 1985 O O . LEU A 1 255 ? 0.136 8.813 -6.388 1.00 53.56 255 LEU A O 1
ATOM 1989 N N . ALA A 1 256 ? -0.955 8.578 -8.300 1.00 64.31 256 ALA A N 1
ATOM 1990 C CA . ALA A 1 256 ? -2.193 9.185 -7.866 1.00 64.31 256 ALA A CA 1
ATOM 1991 C C . ALA A 1 256 ? -3.327 8.228 -8.191 1.00 64.31 256 ALA A C 1
ATOM 1993 O O . ALA A 1 256 ? -3.539 7.863 -9.343 1.00 64.31 256 ALA A O 1
ATOM 1994 N N . LEU A 1 257 ? -4.052 7.823 -7.153 1.00 71.50 257 LEU A N 1
ATOM 1995 C CA . LEU A 1 257 ? -5.232 6.979 -7.268 1.00 71.50 257 LEU A CA 1
ATOM 1996 C C . LEU A 1 257 ? -6.459 7.878 -7.182 1.00 71.50 257 LEU A C 1
ATOM 1998 O O . LEU A 1 257 ? -6.961 8.166 -6.094 1.00 71.50 257 LEU A O 1
ATOM 2002 N N . VAL A 1 258 ? -6.912 8.362 -8.334 1.00 72.00 258 VAL A N 1
ATOM 2003 C CA . VAL A 1 258 ? -8.033 9.297 -8.419 1.00 72.00 258 VAL A CA 1
ATOM 2004 C C . VAL A 1 258 ? -9.300 8.526 -8.752 1.00 72.00 258 VAL A C 1
ATOM 2006 O O . VAL A 1 258 ? -9.494 8.067 -9.876 1.00 72.00 258 VAL A O 1
ATOM 2009 N N . GLY A 1 259 ? -10.182 8.388 -7.770 1.00 79.12 259 GLY A N 1
ATOM 2010 C CA . GLY A 1 259 ? -11.477 7.755 -7.960 1.00 79.12 259 GLY A CA 1
ATOM 2011 C C . GLY A 1 259 ? -12.335 7.822 -6.709 1.00 79.12 259 GLY A C 1
ATOM 2012 O O . GLY A 1 259 ? -11.850 8.035 -5.596 1.00 79.12 259 GLY A O 1
ATOM 2013 N N . ASP A 1 260 ? -13.635 7.637 -6.906 1.00 83.62 260 ASP A N 1
ATOM 2014 C CA . ASP A 1 260 ? -14.622 7.649 -5.828 1.00 83.62 260 ASP A CA 1
ATOM 2015 C C . ASP A 1 260 ? -14.352 6.546 -4.788 1.00 83.62 260 ASP A C 1
ATOM 2017 O O . ASP A 1 260 ? -14.523 6.775 -3.592 1.00 83.62 260 ASP A O 1
ATOM 2021 N N . SER A 1 261 ? -13.820 5.388 -5.205 1.00 89.94 261 SER A N 1
ATOM 2022 C CA . SER A 1 261 ? -13.445 4.306 -4.286 1.00 89.94 261 SER A CA 1
ATOM 2023 C C . SER A 1 261 ? -12.296 4.667 -3.347 1.00 89.94 261 SER A C 1
ATOM 2025 O O . SER A 1 261 ? -12.313 4.223 -2.200 1.00 89.94 261 SER A O 1
ATOM 2027 N N . THR A 1 262 ? -11.346 5.506 -3.781 1.00 88.69 262 THR A N 1
ATOM 2028 C CA . THR A 1 262 ? -10.285 6.026 -2.904 1.00 88.69 262 THR A CA 1
ATOM 2029 C C . THR A 1 262 ? -10.911 6.817 -1.757 1.00 88.69 262 THR A C 1
ATOM 2031 O O . THR A 1 262 ? -10.674 6.522 -0.588 1.00 88.69 262 THR A O 1
ATOM 2034 N N . ASN A 1 263 ? -11.785 7.775 -2.080 1.00 87.62 263 ASN A N 1
ATOM 2035 C CA . ASN A 1 263 ? -12.472 8.598 -1.082 1.00 87.62 263 ASN A CA 1
ATOM 2036 C C . ASN A 1 263 ? -13.408 7.770 -0.193 1.00 87.62 263 ASN A C 1
ATOM 2038 O O . ASN A 1 263 ? -13.534 8.042 1.002 1.00 87.62 263 ASN A O 1
ATOM 2042 N N . LEU A 1 264 ? -14.062 6.754 -0.760 1.00 90.56 264 LEU A N 1
ATOM 2043 C CA . LEU A 1 264 ? -14.893 5.828 -0.004 1.00 90.56 264 LEU A CA 1
ATOM 2044 C C . LEU A 1 264 ? -14.070 5.088 1.056 1.00 90.56 264 LEU A C 1
ATOM 2046 O O . LEU A 1 264 ? -14.516 5.032 2.195 1.00 90.56 264 LEU A O 1
ATOM 2050 N N . ALA A 1 265 ? -12.865 4.604 0.740 1.00 93.50 265 ALA A N 1
ATOM 2051 C CA . ALA A 1 265 ? -12.013 3.901 1.705 1.00 93.50 265 ALA A CA 1
ATOM 2052 C C . ALA A 1 265 ? -11.713 4.744 2.959 1.00 93.50 265 ALA A C 1
ATOM 2054 O O . ALA A 1 265 ? -11.932 4.272 4.073 1.00 93.50 265 ALA A O 1
ATOM 2055 N N . PHE A 1 266 ? -11.324 6.014 2.785 1.00 90.69 266 PHE A N 1
ATOM 2056 C CA . PHE A 1 266 ? -11.110 6.953 3.899 1.00 90.69 266 PHE A CA 1
ATOM 2057 C C . PHE A 1 266 ? -12.390 7.233 4.701 1.00 90.69 266 PHE A C 1
ATOM 2059 O O . PHE A 1 266 ? -12.357 7.440 5.913 1.00 90.69 266 PHE A O 1
ATOM 2066 N N . ARG A 1 267 ? -13.555 7.245 4.047 1.00 88.62 267 ARG A N 1
ATOM 2067 C CA . ARG A 1 267 ? -14.835 7.411 4.753 1.00 88.62 267 ARG A CA 1
ATOM 2068 C C . ARG A 1 267 ? -15.192 6.169 5.560 1.00 88.62 267 ARG A C 1
ATOM 2070 O O . ARG A 1 267 ? -15.669 6.307 6.682 1.00 88.62 267 ARG A O 1
ATOM 2077 N N . LEU A 1 268 ? -14.962 4.977 5.010 1.00 92.00 268 LEU A N 1
ATOM 2078 C CA . LEU A 1 268 ? -15.208 3.716 5.706 1.00 92.00 268 LEU A CA 1
ATOM 2079 C C . LEU A 1 268 ? -14.301 3.568 6.932 1.00 92.00 268 LEU A C 1
ATOM 2081 O O . LEU A 1 268 ? -14.799 3.154 7.973 1.00 92.00 268 LEU A O 1
ATOM 2085 N N . SER A 1 269 ? -13.026 3.976 6.858 1.00 91.81 269 SER A N 1
ATOM 2086 C CA . SER A 1 269 ? -12.147 3.989 8.038 1.00 91.81 269 SER A CA 1
ATOM 2087 C C . SER A 1 269 ? -12.640 4.989 9.087 1.00 91.81 269 SER A C 1
ATOM 2089 O O . SER A 1 269 ? -12.696 4.669 10.271 1.00 91.81 269 SER A O 1
ATOM 2091 N N . GLY A 1 270 ? -13.123 6.161 8.662 1.00 88.38 270 GLY A N 1
ATOM 2092 C CA . GLY A 1 270 ? -13.771 7.127 9.550 1.00 88.38 270 GLY A CA 1
ATOM 2093 C C . GLY A 1 270 ? -15.056 6.605 10.214 1.00 88.38 270 GLY A C 1
ATOM 2094 O O . GLY A 1 270 ? -15.310 6.915 11.377 1.00 88.38 270 GLY A O 1
ATOM 2095 N N . LEU A 1 271 ? -15.864 5.807 9.506 1.00 87.56 271 LEU A N 1
ATOM 2096 C CA . LEU A 1 271 ? -17.054 5.142 10.061 1.00 87.56 271 LEU A CA 1
ATOM 2097 C C . LEU A 1 271 ? -16.669 4.050 11.056 1.00 87.56 271 LEU A C 1
ATOM 2099 O O . LEU A 1 271 ? -17.229 4.001 12.154 1.00 87.56 271 LEU A O 1
ATOM 2103 N N . ALA A 1 272 ? -15.668 3.241 10.698 1.00 87.56 272 ALA A N 1
ATOM 2104 C CA . ALA A 1 272 ? -15.055 2.288 11.607 1.00 87.56 272 ALA A CA 1
ATOM 2105 C C . ALA A 1 272 ? -14.546 3.003 12.866 1.00 87.56 272 ALA A C 1
ATOM 2107 O O . ALA A 1 272 ? -14.692 2.471 13.952 1.00 87.56 272 ALA A O 1
ATOM 2108 N N . ASN A 1 273 ? -14.024 4.229 12.768 1.00 78.06 273 ASN A N 1
ATOM 2109 C CA . ASN A 1 273 ? -13.499 4.980 13.912 1.00 78.06 273 ASN A CA 1
ATOM 2110 C C . ASN A 1 273 ? -14.541 5.625 14.835 1.00 78.06 273 ASN A C 1
ATOM 2112 O O . ASN A 1 273 ? -14.198 5.935 15.976 1.00 78.06 273 ASN A O 1
ATOM 2116 N N . LYS A 1 274 ? -15.779 5.856 14.381 1.00 70.88 274 LYS A N 1
ATOM 2117 C CA . LYS A 1 274 ? -16.761 6.652 15.141 1.00 70.88 274 LYS A CA 1
ATOM 2118 C C . LYS A 1 274 ? -17.845 5.850 15.848 1.00 70.88 274 LYS A C 1
ATOM 2120 O O . LYS A 1 274 ? -18.164 6.175 16.986 1.00 70.88 274 LYS A O 1
ATOM 2125 N N . GLU A 1 275 ? -18.461 4.883 15.171 1.00 57.81 275 GLU A N 1
ATOM 2126 C CA . GLU A 1 275 ? -19.786 4.392 15.598 1.00 57.81 275 GLU A CA 1
ATOM 2127 C C . GLU A 1 275 ? -19.921 2.868 15.614 1.00 57.81 275 GLU A C 1
ATOM 2129 O O . GLU A 1 275 ? -20.898 2.350 16.150 1.00 57.81 275 GLU A O 1
ATOM 2134 N N . LEU A 1 276 ? -18.956 2.132 15.053 1.00 54.97 276 LEU A N 1
ATOM 2135 C CA . LEU A 1 276 ? -19.120 0.707 14.783 1.00 54.97 276 LEU A CA 1
ATOM 2136 C C . LEU A 1 276 ? -18.005 -0.117 15.439 1.00 54.97 276 LEU A C 1
ATOM 2138 O O . LEU A 1 276 ? -16.811 0.098 15.235 1.00 54.97 276 LEU A O 1
ATOM 2142 N N . SER A 1 277 ? -18.433 -1.093 16.240 1.00 57.34 277 SER A N 1
ATOM 2143 C CA . SER A 1 277 ? -17.763 -2.386 16.293 1.00 57.34 277 SER A CA 1
ATOM 2144 C C . SER A 1 277 ? -18.397 -3.200 15.159 1.00 57.34 277 SER A C 1
ATOM 2146 O O . SER A 1 277 ? -19.618 -3.374 15.154 1.00 57.34 277 SER A O 1
ATOM 2148 N N . PRO A 1 278 ? -17.626 -3.593 14.138 1.00 60.62 278 PRO A N 1
ATOM 2149 C CA . PRO A 1 278 ? -16.212 -3.968 14.221 1.00 60.62 278 PRO A CA 1
ATOM 2150 C C . PRO A 1 278 ? -15.214 -2.851 13.891 1.00 60.62 278 PRO A C 1
ATOM 2152 O O . PRO A 1 278 ? -15.561 -1.794 13.373 1.00 60.62 278 PRO A O 1
ATOM 2155 N N . ALA A 1 279 ? -13.932 -3.175 14.050 1.00 83.94 279 ALA A N 1
ATOM 2156 C CA . ALA A 1 279 ? -12.843 -2.335 13.572 1.00 83.94 279 ALA A CA 1
ATOM 2157 C C . ALA A 1 279 ? -12.703 -2.297 12.037 1.00 83.94 279 ALA A C 1
ATOM 2159 O O . ALA A 1 279 ? -12.033 -1.405 11.539 1.00 83.94 279 ALA A O 1
ATOM 2160 N N . ILE A 1 280 ? -13.297 -3.227 11.276 1.00 94.69 280 ILE A N 1
ATOM 2161 C CA . ILE A 1 280 ? -13.106 -3.318 9.819 1.00 94.69 280 ILE A CA 1
ATOM 2162 C C . ILE A 1 280 ? -14.439 -3.163 9.090 1.00 94.69 280 ILE A C 1
ATOM 2164 O O . ILE A 1 280 ? -15.341 -3.984 9.255 1.00 94.69 280 ILE A O 1
ATOM 2168 N N . VAL A 1 281 ? -14.541 -2.129 8.256 1.00 95.25 281 VAL A N 1
ATOM 2169 C CA . VAL A 1 281 ? -15.727 -1.799 7.463 1.00 95.25 281 VAL A CA 1
ATOM 2170 C C . VAL A 1 281 ? -15.388 -1.859 5.976 1.00 95.25 281 VAL A C 1
ATOM 2172 O O . VAL A 1 281 ? -14.403 -1.275 5.521 1.00 95.25 281 VAL A O 1
ATOM 2175 N N . ILE A 1 282 ? -16.223 -2.546 5.197 1.00 96.62 282 ILE A N 1
ATOM 2176 C CA . ILE A 1 282 ? -16.031 -2.754 3.760 1.00 96.62 282 ILE A CA 1
ATOM 2177 C C . ILE A 1 282 ? -17.241 -2.279 2.941 1.00 96.62 282 ILE A C 1
ATOM 2179 O O . ILE A 1 282 ? -18.378 -2.316 3.419 1.00 96.62 282 ILE A O 1
ATOM 2183 N N . CYS A 1 283 ? -17.011 -1.836 1.700 1.00 95.69 283 CYS A N 1
ATOM 2184 C CA . CYS A 1 283 ? -18.096 -1.481 0.776 1.00 95.69 283 CYS A CA 1
ATOM 2185 C C . CYS A 1 283 ? -18.801 -2.720 0.201 1.00 95.69 283 CYS A C 1
ATOM 2187 O O . CYS A 1 283 ? -18.264 -3.833 0.222 1.00 95.69 283 CYS A O 1
ATOM 2189 N N . HIS A 1 284 ? -19.975 -2.515 -0.403 1.00 95.69 284 HIS A N 1
ATOM 2190 C CA . HIS A 1 284 ? -20.774 -3.591 -1.001 1.00 95.69 284 HIS A CA 1
ATOM 2191 C C . HIS A 1 284 ? -20.028 -4.388 -2.074 1.00 95.69 284 HIS A C 1
ATOM 2193 O O . HIS A 1 284 ? -20.148 -5.611 -2.150 1.00 95.69 284 HIS A O 1
ATOM 2199 N N . LYS A 1 285 ? -19.224 -3.709 -2.904 1.00 95.62 285 LYS A N 1
ATOM 2200 C CA . LYS A 1 285 ? -18.441 -4.375 -3.956 1.00 95.62 285 LYS A CA 1
ATOM 2201 C C . LYS A 1 285 ? -17.397 -5.321 -3.360 1.00 95.62 285 LYS A C 1
ATOM 2203 O O . LYS A 1 285 ? -17.300 -6.458 -3.813 1.00 95.62 285 LYS A O 1
ATOM 2208 N N . THR A 1 286 ? -16.669 -4.879 -2.333 1.00 97.06 286 THR A N 1
ATOM 2209 C CA . THR A 1 286 ? -15.701 -5.722 -1.615 1.00 97.06 286 THR A CA 1
ATOM 2210 C C . THR A 1 286 ? -16.406 -6.906 -0.954 1.00 97.06 286 THR A C 1
ATOM 2212 O O . THR A 1 286 ? -15.954 -8.035 -1.111 1.00 97.06 286 THR A O 1
ATOM 2215 N N . ALA A 1 287 ? -17.546 -6.672 -0.291 1.00 96.94 287 ALA A N 1
ATOM 2216 C CA . ALA A 1 287 ? -18.328 -7.712 0.383 1.00 96.94 287 ALA A CA 1
ATOM 2217 C C . ALA A 1 287 ? -18.725 -8.846 -0.568 1.00 96.94 287 ALA A C 1
ATOM 2219 O O . ALA A 1 287 ? -18.474 -10.010 -0.273 1.00 96.94 287 ALA A O 1
ATOM 2220 N N . LYS A 1 288 ? -19.241 -8.507 -1.755 1.00 95.88 288 LYS A N 1
ATOM 2221 C CA . LYS A 1 288 ? -19.563 -9.496 -2.795 1.00 95.88 288 LYS A CA 1
ATOM 2222 C C . LYS A 1 288 ? -18.352 -10.295 -3.274 1.00 95.88 288 LYS A C 1
ATOM 2224 O O . LYS A 1 288 ? -18.483 -11.471 -3.585 1.00 95.88 288 LYS A O 1
ATOM 2229 N N . MET A 1 289 ? -17.182 -9.666 -3.373 1.00 95.19 289 MET A N 1
ATOM 2230 C CA . MET A 1 289 ? -15.972 -10.336 -3.865 1.00 95.19 289 MET A CA 1
ATOM 2231 C C . MET A 1 289 ? -15.393 -11.345 -2.868 1.00 95.19 289 MET A C 1
ATOM 2233 O O . MET A 1 289 ? -14.704 -12.274 -3.295 1.00 95.19 289 MET A O 1
ATOM 2237 N N . VAL A 1 290 ? -15.659 -11.163 -1.571 1.00 96.00 290 VAL A N 1
ATOM 2238 C CA . VAL A 1 290 ? -15.155 -12.023 -0.486 1.00 96.00 290 VAL A CA 1
ATOM 2239 C C . VAL A 1 290 ? -16.233 -12.920 0.134 1.00 96.00 290 VAL A C 1
ATOM 2241 O O . VAL A 1 290 ? -15.933 -13.712 1.030 1.00 96.00 290 VAL A O 1
ATOM 2244 N N . GLU A 1 291 ? -17.471 -12.829 -0.352 1.00 92.44 291 GLU A N 1
ATOM 2245 C CA . GLU A 1 291 ? -18.589 -13.664 0.079 1.00 92.44 291 GLU A CA 1
ATOM 2246 C C . GLU A 1 291 ? -18.250 -15.155 -0.084 1.00 92.44 291 GLU A C 1
ATOM 2248 O O . GLU A 1 291 ? -17.670 -15.581 -1.083 1.00 92.44 291 GLU A O 1
ATOM 2253 N N . GLY A 1 292 ? -18.560 -15.954 0.939 1.00 91.00 292 GLY A N 1
ATOM 2254 C CA . GLY A 1 292 ? -18.229 -17.382 0.978 1.00 91.00 292 GLY A CA 1
ATOM 2255 C C . GLY A 1 292 ? -16.780 -17.709 1.365 1.00 91.00 292 GLY A C 1
ATOM 2256 O O . GLY A 1 292 ? -16.473 -18.878 1.587 1.00 91.00 292 GLY A O 1
ATOM 2257 N N . PHE A 1 293 ? -15.899 -16.711 1.503 1.00 92.06 293 PHE A N 1
ATOM 2258 C CA . PHE A 1 293 ? -14.509 -16.913 1.938 1.00 92.06 293 PHE A CA 1
ATOM 2259 C C . PHE A 1 293 ? -14.226 -16.426 3.357 1.00 92.06 293 PHE A C 1
ATOM 2261 O O . PHE A 1 293 ? -13.289 -16.913 3.987 1.00 92.06 293 PHE A O 1
ATOM 2268 N N . MET A 1 294 ? -15.010 -15.471 3.850 1.00 94.12 294 MET A N 1
ATOM 2269 C CA . MET A 1 294 ? -14.947 -14.978 5.224 1.00 94.12 294 MET A CA 1
ATOM 2270 C C . MET A 1 294 ? -16.344 -14.572 5.713 1.00 94.12 294 MET A C 1
ATOM 2272 O O . MET A 1 294 ? -17.211 -14.275 4.885 1.00 94.12 294 MET A O 1
ATOM 2276 N N . PRO A 1 295 ? -16.583 -14.562 7.034 1.00 94.06 295 PRO A N 1
ATOM 2277 C CA . PRO A 1 295 ? -17.773 -13.965 7.625 1.00 94.06 295 PRO A CA 1
ATOM 2278 C C . PRO A 1 295 ? -17.938 -12.501 7.205 1.00 94.06 295 PRO A C 1
ATOM 2280 O O . PRO A 1 295 ? -17.057 -11.674 7.428 1.00 94.06 295 PRO A O 1
ATOM 2283 N N . VAL A 1 296 ? -19.090 -12.179 6.619 1.00 95.00 296 VAL A N 1
ATOM 2284 C CA . VAL A 1 296 ? -19.479 -10.814 6.253 1.00 95.00 296 VAL A CA 1
ATOM 2285 C C . VAL A 1 296 ? -20.806 -10.502 6.937 1.00 95.00 296 VAL A C 1
ATOM 2287 O O . VAL A 1 296 ? -21.776 -11.231 6.735 1.00 95.00 296 VAL A O 1
ATOM 2290 N N . THR A 1 297 ? -20.875 -9.441 7.745 1.00 93.50 297 THR A N 1
ATOM 2291 C CA . THR A 1 297 ? -22.132 -9.032 8.404 1.00 93.50 297 THR A CA 1
ATOM 2292 C C . THR A 1 297 ? -22.581 -7.655 7.907 1.00 93.50 297 THR A C 1
ATOM 2294 O O . THR A 1 297 ? -21.780 -6.724 7.879 1.00 93.50 297 THR A O 1
ATOM 2297 N N . PRO A 1 298 ? -23.846 -7.475 7.491 1.00 92.81 298 PRO A N 1
ATOM 2298 C CA . PRO A 1 298 ? -24.348 -6.163 7.096 1.00 92.81 298 PRO A CA 1
ATOM 2299 C C . PRO A 1 298 ? -24.349 -5.183 8.274 1.00 92.81 298 PRO A C 1
ATOM 2301 O O . PRO A 1 298 ? -24.854 -5.505 9.347 1.00 92.81 298 PRO A O 1
ATOM 2304 N N . LEU A 1 299 ? -23.838 -3.970 8.059 1.00 90.56 299 LEU A N 1
ATOM 2305 C CA . LEU A 1 299 ? -23.879 -2.870 9.037 1.00 90.56 299 LEU A CA 1
ATOM 2306 C C . LEU A 1 299 ? -24.954 -1.827 8.694 1.00 90.56 299 LEU A C 1
ATOM 2308 O O . LEU A 1 299 ? -25.207 -0.908 9.467 1.00 90.56 299 LEU A O 1
ATOM 2312 N N . GLY A 1 300 ? -25.606 -1.988 7.542 1.00 88.31 300 GLY A N 1
ATOM 2313 C CA . GLY A 1 300 ? -26.672 -1.119 7.067 1.00 88.31 300 GLY A CA 1
ATOM 2314 C C . GLY A 1 300 ? -26.216 -0.195 5.948 1.00 88.31 300 GLY A C 1
ATOM 2315 O O . GLY A 1 300 ? -25.244 -0.459 5.240 1.00 88.31 300 GLY A O 1
ATOM 2316 N N . VAL A 1 301 ? -26.979 0.875 5.756 1.00 85.50 301 VAL A N 1
ATOM 2317 C CA . VAL A 1 301 ? -26.801 1.815 4.653 1.00 85.50 301 VAL A CA 1
ATOM 2318 C C . VAL A 1 301 ? -26.372 3.160 5.215 1.00 85.50 301 VAL A C 1
ATOM 2320 O O . VAL A 1 301 ? -27.063 3.716 6.065 1.00 85.50 301 VAL A O 1
ATOM 2323 N N . VAL A 1 302 ? -25.248 3.679 4.729 1.00 82.81 302 VAL A N 1
ATOM 2324 C CA . VAL A 1 302 ? -24.671 4.945 5.185 1.00 82.81 302 VAL A CA 1
ATOM 2325 C C . VAL A 1 302 ? -24.743 5.999 4.090 1.00 82.81 302 VAL A C 1
ATOM 2327 O O . VAL A 1 302 ? -24.462 5.735 2.916 1.00 82.81 302 VAL A O 1
ATOM 2330 N N . ASP A 1 303 ? -25.092 7.218 4.497 1.00 74.44 303 ASP A N 1
ATOM 2331 C CA . ASP A 1 303 ? -24.948 8.395 3.652 1.00 74.44 303 ASP A CA 1
ATOM 2332 C C . ASP A 1 303 ? -23.484 8.830 3.683 1.00 74.44 303 ASP A C 1
ATOM 2334 O O . ASP A 1 303 ? -22.945 9.291 4.695 1.00 74.44 303 ASP A O 1
ATOM 2338 N N . THR A 1 304 ? -22.799 8.686 2.558 1.00 64.00 304 THR A N 1
ATOM 2339 C CA . THR A 1 304 ? -21.425 9.162 2.443 1.00 64.00 304 THR A CA 1
ATOM 2340 C C . THR A 1 304 ? -21.447 10.672 2.214 1.00 64.00 304 THR A C 1
ATOM 2342 O O . THR A 1 304 ? -21.720 11.122 1.103 1.00 64.00 304 THR A O 1
ATOM 2345 N N . LYS A 1 305 ? -21.177 11.469 3.260 1.00 56.19 305 LYS A N 1
ATOM 2346 C CA . LYS A 1 305 ? -21.103 12.944 3.176 1.00 56.19 305 LYS A CA 1
ATOM 2347 C C . LYS A 1 305 ? -20.309 13.394 1.942 1.00 56.19 305 LYS A C 1
ATOM 2349 O O . LYS A 1 305 ? -19.132 13.061 1.818 1.00 56.19 305 LYS A O 1
ATOM 2354 N N . GLY A 1 306 ? -20.934 14.187 1.068 1.00 56.34 306 GLY A N 1
ATOM 2355 C CA . GLY A 1 306 ? -20.297 14.729 -0.139 1.00 56.34 306 GLY A CA 1
ATOM 2356 C C . GLY A 1 306 ? -20.219 13.757 -1.324 1.00 56.34 306 GLY A C 1
ATOM 2357 O O . GLY A 1 306 ? -19.291 13.860 -2.120 1.00 56.34 306 GLY A O 1
ATOM 2358 N N . ARG A 1 307 ? -21.138 12.790 -1.422 1.00 57.91 307 ARG A N 1
ATOM 2359 C CA . ARG A 1 307 ? -21.381 11.938 -2.600 1.00 57.91 307 ARG A CA 1
ATOM 2360 C C . ARG A 1 307 ? -22.892 11.783 -2.768 1.00 57.91 307 ARG A C 1
ATOM 2362 O O . ARG A 1 307 ? -23.601 11.644 -1.774 1.00 57.91 307 ARG A O 1
ATOM 2369 N N . GLU A 1 308 ? -23.379 11.818 -4.003 1.00 58.91 308 GLU A N 1
ATOM 2370 C CA . GLU A 1 308 ? -24.756 11.417 -4.297 1.00 58.91 308 GLU A CA 1
ATOM 2371 C C . GLU A 1 308 ? -24.860 9.892 -4.210 1.00 58.91 308 GLU A C 1
ATOM 2373 O O . GLU A 1 308 ? -24.121 9.173 -4.881 1.00 58.91 308 GLU A O 1
ATOM 2378 N N . GLY A 1 309 ? -25.767 9.394 -3.372 1.00 66.31 309 GLY A N 1
ATOM 2379 C CA . GLY A 1 309 ? -26.045 7.966 -3.252 1.00 66.31 309 GLY A CA 1
ATOM 2380 C C . GLY A 1 309 ? -25.823 7.396 -1.855 1.00 66.31 309 GLY A C 1
ATOM 2381 O O . GLY A 1 309 ? -25.182 7.985 -0.987 1.00 66.31 309 GLY A O 1
ATOM 2382 N N . LYS A 1 310 ? -26.400 6.212 -1.665 1.00 80.06 310 LYS A N 1
ATOM 2383 C CA . LYS A 1 310 ? -26.351 5.421 -0.440 1.00 80.06 310 LYS A CA 1
ATOM 2384 C C . LYS A 1 310 ? -25.400 4.248 -0.640 1.00 80.06 310 LYS A C 1
ATOM 2386 O O . LYS A 1 310 ? -25.522 3.540 -1.636 1.00 80.06 310 LYS A O 1
ATOM 2391 N N . GLU A 1 311 ? -24.487 4.022 0.300 1.00 87.94 311 GLU A N 1
ATOM 2392 C CA . GLU A 1 311 ? -23.592 2.862 0.268 1.00 87.94 311 GLU A CA 1
ATOM 2393 C C . GLU A 1 311 ? -24.048 1.841 1.310 1.00 87.94 311 GLU A C 1
ATOM 2395 O O . GLU A 1 311 ? -24.231 2.182 2.478 1.00 87.94 311 GLU A O 1
ATOM 2400 N N . THR A 1 312 ? -24.231 0.584 0.901 1.00 92.00 312 THR A N 1
ATOM 2401 C CA . THR A 1 312 ? -24.421 -0.507 1.867 1.00 92.00 312 THR A CA 1
ATOM 2402 C C . THR A 1 312 ? -23.052 -0.953 2.352 1.00 92.00 312 THR A C 1
ATOM 2404 O O . THR A 1 312 ? -22.182 -1.274 1.541 1.00 92.00 312 THR A O 1
ATOM 2407 N N . VAL A 1 313 ? -22.856 -0.958 3.664 1.00 93.62 313 VAL A N 1
ATOM 2408 C CA . VAL A 1 313 ? -21.576 -1.286 4.290 1.00 93.62 313 VAL A CA 1
ATOM 2409 C C . VAL A 1 313 ? -21.680 -2.556 5.115 1.00 93.62 313 VAL A C 1
ATOM 2411 O O . VAL A 1 313 ? -22.745 -2.915 5.625 1.00 93.62 313 VAL A O 1
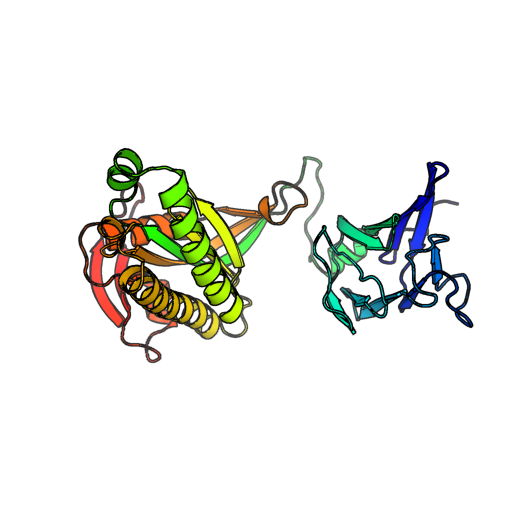ATOM 2414 N N . PHE A 1 314 ? -20.550 -3.240 5.235 1.00 94.69 314 PHE A N 1
ATOM 2415 C CA . PHE A 1 314 ? -20.452 -4.536 5.886 1.00 94.69 314 PHE A CA 1
ATOM 2416 C C . PHE A 1 314 ? -19.236 -4.577 6.803 1.00 94.69 314 PHE A C 1
ATOM 2418 O O . PHE A 1 314 ? -18.271 -3.840 6.615 1.00 94.69 314 PHE A O 1
ATOM 2425 N N . SER A 1 315 ? -19.284 -5.467 7.777 1.00 94.38 315 SER A N 1
ATOM 2426 C CA . SER A 1 315 ? -18.167 -5.874 8.608 1.00 94.38 315 SER A CA 1
ATOM 2427 C C . SER A 1 315 ? -17.576 -7.189 8.136 1.00 94.38 315 SER A C 1
ATOM 2429 O O . SER A 1 315 ? -18.290 -8.015 7.566 1.00 94.38 315 SER A O 1
ATOM 2431 N N . ILE A 1 316 ? -16.298 -7.404 8.448 1.00 93.75 316 ILE A N 1
ATOM 2432 C CA . ILE A 1 316 ? -15.645 -8.713 8.344 1.00 93.75 316 ILE A CA 1
ATOM 2433 C C . ILE A 1 316 ? -15.016 -9.109 9.679 1.00 93.75 316 ILE A C 1
ATOM 2435 O O . ILE A 1 316 ? -14.653 -8.233 10.471 1.00 93.75 316 ILE A O 1
ATOM 2439 N N . ALA A 1 317 ? -14.915 -10.417 9.914 1.00 85.06 317 ALA A N 1
ATOM 2440 C CA . ALA A 1 317 ? -14.310 -11.030 11.096 1.00 85.06 317 ALA A CA 1
ATOM 2441 C C . ALA A 1 317 ? -13.615 -12.347 10.732 1.00 85.06 317 ALA A C 1
ATOM 2443 O O . ALA A 1 317 ? -14.088 -13.005 9.778 1.00 85.06 317 ALA A O 1
#

Radius of gyration: 23.92 Å; chains: 1; bounding box: 65×36×71 Å

Foldseek 3Di:
DPPPPFAAKKKWWADPVRDIDIAGADFKAWEFQAPPPDDPNRYDHDVAPQTHNTAKMWGDDPLWIKIFGQGPNFKDKPNHTDDHRDIDIDDQQIWIDGHNITIGIHHGPVSVCVVPPDDDDDDDPDFPKDKFKKKKKKKAKFPVVVVVVVDDPVVVCVLLVVLCVQLCVLCVVLVKDFQDDDPRMTMIMFTDPPPQNLSRLVSNVSSVVSSQVVLLVSLCPDDPVVVVSSPMHMAMFIFIDIFIFTAPDDDSNRTDTHDPRSVRRVQRRVVLNPPDPPSYKYWPVSCVSCPPPFDKAWPAWDDRPPDPDITTMIDTD

pLDDT: mean 79.42, std 17.21, range [28.55, 97.88]